Protein AF-A0A9W8TFP9-F1 (afdb_monomer)

Solvent-accessible surface area (backbone atoms only — not comparable to full-atom values): 15229 Å² total; per-residue (Å²): 134,53,73,67,56,52,52,52,45,54,56,52,49,59,68,35,68,69,56,34,53,54,55,46,45,66,64,42,69,45,86,49,61,57,46,50,40,49,12,48,51,55,46,53,50,49,34,63,75,40,77,84,68,61,46,45,67,42,32,35,42,50,74,103,43,36,34,22,34,22,75,73,69,25,38,31,35,35,74,86,42,66,56,39,70,44,75,57,52,78,65,42,66,73,46,69,42,99,90,46,52,46,32,40,35,34,66,70,82,98,55,40,38,45,38,42,33,67,47,60,99,84,58,93,50,81,67,39,59,22,69,30,75,47,54,72,67,57,53,50,53,51,51,51,52,48,41,77,74,52,72,70,53,72,49,78,24,63,49,68,47,85,86,73,71,69,49,46,44,78,29,20,36,42,35,46,39,73,70,58,88,82,60,58,93,82,66,92,72,84,62,32,38,39,38,41,27,54,38,84,89,43,83,66,48,33,41,35,37,36,43,32,85,83,35,41,71,70,35,32,54,51,46,51,50,48,55,52,51,47,40,67,72,23,17,48,100,53,28,67,62,62,34,52,34,83,46,41,49,56,54,55,48,53,52,50,53,50,42,40,76,75,41,31,22,32,38,77,46,69,79,51,74,89,127

Organism: NCBI:txid1435070

Sequence (275 aa):
MTRDALMQQITNDLKDDNFAAHLFTHTWNSKTGRCTSFALKVSKNLEHSRPGGTYKFRLYDMGRHRLSRCENTFIVADSSSLRGAIVVPPKAEWTTFCDTALKWRWADRDSSTTKQVTGSTSRPQPIKTGKGPICDTQAMARCLSEVAADTVLITLFRCVSSIENTLPRFHGMIKWILDDPKEKVGSKEKRKYLILQPDLGNRHYFFYIEWRKGGTLDSCDRCWQFLVDFVQEWGGPHSTIQREADGGNMIHSMVWDSLVRNYGYPVLEGYGTPE

Foldseek 3Di:
DDLVVVLVVLVVLLVPPVSVVPCCCQAQVFPDHDFLSQQVVVLVCVCVVDPDLQFDWFWWPLDLHIWIAGPNQQWIATPPDQQGIDHADEPDDFDDDPVAQWTWHHYDDDFFFTWIDRDDPPDGDDTRTTGHTDDSSVSVSVNVSVCVVAVKDKFWAWDDDPVVRGGIDTQWMKIWDPADPPPPDPDPDGKTKIWIGGDPVPQQWIWIKTFAPPDDPVQQVVVVVVVVVSLVRRNPPCSVVSCPTSVNVVVVVVVQVVSCVPHNGIHIDDTDDDD

Secondary structure (DSSP, 8-state):
--HHHHHHHHHHHTTSHHHHHHHHHHHHSSS---HHHHHHHHHHHHHHHSTTTT--EEEEE-SS-EEEEETTT-EEE-TT-TTSSEE--TT---EEETTEEEEEEE--SSS--EEEEE--TTS----EE--SEE-HHHHHHHHHHHHHHS--EEEEEEEE-TTT-S-EEEEEEEEEESS-TTS-TT-S---EEEEEES-SS-TT--EEEEE-TT--HHHHHHHHHHHHHHHHHHS-TTHHHHHHGGGHHHHHHHHHHHHHHHH--EEEEEE----

Mean predicted aligned error: 12.7 Å

Radius of gyration: 20.38 Å; Cα contacts (8 Å, |Δi|>4): 459; chains: 1; bounding box: 51×46×60 Å

Structure (mmCIF, N/CA/C/O backbone):
data_AF-A0A9W8TFP9-F1
#
_entry.id   AF-A0A9W8TFP9-F1
#
loop_
_atom_site.group_PDB
_atom_site.id
_atom_site.type_symbol
_atom_site.label_atom_id
_atom_site.label_alt_id
_atom_site.label_comp_id
_atom_site.label_asym_id
_atom_site.label_entity_id
_atom_site.label_seq_id
_atom_site.pdbx_PDB_ins_code
_atom_site.Cartn_x
_atom_site.Cartn_y
_atom_site.Cartn_z
_atom_site.occupancy
_atom_site.B_iso_or_equiv
_atom_site.auth_seq_id
_atom_site.auth_comp_id
_atom_site.auth_asym_id
_atom_site.auth_atom_id
_atom_site.pdbx_PDB_model_num
ATOM 1 N N . MET A 1 1 ? 12.622 26.050 -2.572 1.00 43.88 1 MET A N 1
ATOM 2 C CA . MET A 1 1 ? 11.834 25.846 -1.336 1.00 43.88 1 MET A CA 1
ATOM 3 C C . MET A 1 1 ? 12.481 24.720 -0.545 1.00 43.88 1 MET A C 1
ATOM 5 O O . MET A 1 1 ? 12.756 23.682 -1.131 1.00 43.88 1 MET A O 1
ATOM 9 N N . THR A 1 2 ? 12.826 24.941 0.724 1.00 45.00 2 THR A N 1
ATOM 10 C CA . THR A 1 2 ? 13.475 23.923 1.571 1.00 45.00 2 THR A CA 1
ATOM 11 C C . THR A 1 2 ? 12.446 22.919 2.098 1.00 45.00 2 THR A C 1
ATOM 13 O O . THR A 1 2 ? 11.253 23.220 2.136 1.00 45.00 2 THR A O 1
ATOM 16 N N . ARG A 1 3 ? 12.895 21.729 2.527 1.00 41.72 3 ARG A N 1
ATOM 17 C CA . ARG A 1 3 ? 12.026 20.698 3.129 1.00 41.72 3 ARG A CA 1
ATOM 18 C C . ARG A 1 3 ? 11.189 21.263 4.275 1.00 41.72 3 ARG A C 1
ATOM 20 O O . ARG A 1 3 ? 9.994 21.009 4.349 1.00 41.72 3 ARG A O 1
ATOM 27 N N . ASP A 1 4 ? 11.813 22.060 5.132 1.00 41.72 4 ASP A N 1
ATOM 28 C CA . ASP A 1 4 ? 11.146 22.616 6.305 1.00 41.72 4 ASP A CA 1
ATOM 29 C C . ASP A 1 4 ? 10.140 23.709 5.913 1.00 41.72 4 ASP A C 1
ATOM 31 O O . ASP A 1 4 ? 9.064 23.774 6.497 1.00 41.72 4 ASP A O 1
ATOM 35 N N . ALA A 1 5 ? 10.409 24.481 4.852 1.00 41.28 5 ALA A N 1
ATOM 36 C CA . ALA A 1 5 ? 9.442 25.429 4.295 1.00 41.28 5 ALA A CA 1
ATOM 37 C C . ALA A 1 5 ? 8.223 24.722 3.674 1.00 41.28 5 ALA A C 1
ATOM 39 O O . ALA A 1 5 ? 7.095 25.144 3.909 1.00 41.28 5 ALA A O 1
ATOM 40 N N . LEU A 1 6 ? 8.432 23.610 2.956 1.00 40.62 6 LEU A N 1
ATOM 41 C CA . LEU A 1 6 ? 7.345 22.780 2.421 1.00 40.62 6 LEU A CA 1
ATOM 42 C C . LEU A 1 6 ? 6.505 22.156 3.548 1.00 40.62 6 LEU A C 1
ATOM 44 O O . LEU A 1 6 ? 5.282 22.145 3.476 1.00 40.62 6 LEU A O 1
ATOM 48 N N . MET A 1 7 ? 7.148 21.678 4.616 1.00 42.62 7 MET A N 1
ATOM 49 C CA . MET A 1 7 ? 6.470 21.112 5.787 1.00 42.62 7 MET A CA 1
ATOM 50 C C . MET A 1 7 ? 5.672 22.160 6.568 1.00 42.62 7 MET A C 1
ATOM 52 O O . MET A 1 7 ? 4.559 21.878 7.017 1.00 42.62 7 MET A O 1
ATOM 56 N N . GLN A 1 8 ? 6.216 23.369 6.714 1.00 47.09 8 GLN A N 1
ATOM 57 C CA . GLN A 1 8 ? 5.520 24.494 7.334 1.00 47.09 8 GLN A CA 1
ATOM 58 C C . GLN A 1 8 ? 4.300 24.898 6.501 1.00 47.09 8 GLN A C 1
ATOM 60 O O . GLN A 1 8 ? 3.232 25.136 7.058 1.00 47.09 8 GLN A O 1
ATOM 65 N N . GLN A 1 9 ? 4.450 24.920 5.175 1.00 49.25 9 GLN A N 1
ATOM 66 C CA . GLN A 1 9 ? 3.380 25.250 4.246 1.00 49.25 9 GLN A CA 1
ATOM 67 C C . GLN A 1 9 ? 2.273 24.195 4.259 1.00 49.25 9 GLN A C 1
ATOM 69 O O . GLN A 1 9 ? 1.144 24.548 4.558 1.00 49.25 9 GLN A O 1
ATOM 74 N N . ILE A 1 10 ? 2.596 22.902 4.131 1.00 44.94 10 ILE A N 1
ATOM 75 C CA . ILE A 1 10 ? 1.617 21.811 4.287 1.00 44.94 10 ILE A CA 1
ATOM 76 C C . ILE A 1 10 ? 0.917 21.900 5.650 1.00 44.94 10 ILE A C 1
ATOM 78 O O . ILE A 1 10 ? -0.292 21.739 5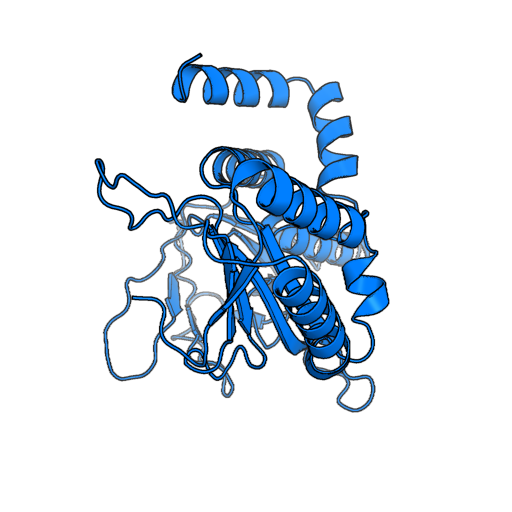.736 1.00 44.94 10 ILE A O 1
ATOM 82 N N . THR A 1 11 ? 1.645 22.193 6.730 1.00 47.97 11 THR A N 1
ATOM 83 C CA . THR A 1 11 ? 1.045 22.352 8.066 1.00 47.97 11 THR A CA 1
ATOM 84 C C . THR A 1 11 ? 0.098 23.551 8.149 1.00 47.97 11 THR A C 1
ATOM 86 O O . THR A 1 11 ? -0.883 23.489 8.885 1.00 47.97 11 THR A O 1
ATOM 89 N N . ASN A 1 12 ? 0.380 24.638 7.432 1.00 51.03 12 ASN A N 1
ATOM 90 C CA . ASN A 1 12 ? -0.483 25.815 7.376 1.00 51.03 12 ASN A CA 1
ATOM 91 C C . ASN A 1 12 ? -1.700 25.576 6.476 1.00 51.03 12 ASN A C 1
ATOM 93 O O . ASN A 1 12 ? -2.808 25.908 6.878 1.00 51.03 12 ASN A O 1
ATOM 97 N N . ASP A 1 13 ? -1.513 24.914 5.338 1.00 45.06 13 ASP A N 1
ATOM 98 C CA . ASP A 1 13 ? -2.585 24.546 4.412 1.00 45.06 13 ASP A CA 1
ATOM 99 C C . ASP A 1 13 ? -3.535 23.511 5.049 1.00 45.06 13 ASP A C 1
ATOM 101 O O . ASP A 1 13 ? -4.737 23.529 4.822 1.00 45.06 13 ASP A O 1
ATOM 105 N N . LEU A 1 14 ? -3.026 22.640 5.930 1.00 42.47 14 LEU A N 1
ATOM 106 C CA . LEU A 1 14 ? -3.832 21.706 6.731 1.00 42.47 14 LEU A CA 1
ATOM 107 C C . LEU A 1 14 ? -4.614 22.371 7.880 1.00 42.47 14 LEU A C 1
ATOM 109 O O . LEU A 1 14 ? -5.442 21.700 8.496 1.00 42.47 14 LEU A O 1
ATOM 113 N N . LYS A 1 15 ? -4.333 23.641 8.207 1.00 46.78 15 LYS A N 1
ATOM 114 C CA . LYS A 1 15 ? -5.143 24.450 9.139 1.00 46.78 15 LYS A CA 1
ATOM 115 C C . LYS A 1 15 ? -6.277 25.191 8.426 1.00 46.78 15 LYS A C 1
ATOM 117 O O . LYS A 1 15 ? -7.122 25.763 9.106 1.00 46.78 15 LYS A O 1
ATOM 122 N N . ASP A 1 16 ? -6.278 25.207 7.095 1.00 49.84 16 ASP A N 1
ATOM 123 C CA . ASP A 1 16 ? -7.409 25.670 6.300 1.00 49.84 16 ASP A CA 1
ATOM 124 C C . ASP A 1 16 ? -8.412 24.515 6.163 1.00 49.84 16 ASP A C 1
ATOM 126 O O . ASP A 1 16 ? -8.178 23.532 5.452 1.00 49.84 16 ASP A O 1
ATOM 130 N N . ASP A 1 17 ? -9.529 24.625 6.883 1.00 48.16 17 ASP A N 1
ATOM 131 C CA . ASP A 1 17 ? -10.565 23.592 6.963 1.00 48.16 17 ASP A CA 1
ATOM 132 C C . ASP A 1 17 ? -11.146 23.214 5.583 1.00 48.16 17 ASP A C 1
ATOM 134 O O . ASP A 1 17 ? -11.541 22.063 5.376 1.00 48.16 17 ASP A O 1
ATOM 138 N N . ASN A 1 18 ? -11.142 24.131 4.605 1.00 44.69 18 ASN A N 1
ATOM 139 C CA . ASN A 1 18 ? -11.662 23.873 3.258 1.00 44.69 18 ASN A CA 1
ATOM 140 C C . ASN A 1 18 ? -10.658 23.115 2.379 1.00 44.69 18 ASN A C 1
ATOM 142 O O . ASN A 1 18 ? -11.037 22.195 1.645 1.00 44.69 18 ASN A O 1
ATOM 146 N N . PHE A 1 19 ? -9.371 23.462 2.468 1.00 41.66 19 PHE A N 1
ATOM 147 C CA . PHE A 1 19 ? -8.308 22.763 1.743 1.00 41.66 19 PHE A CA 1
ATOM 148 C C . PHE A 1 19 ? -8.088 21.353 2.299 1.00 41.66 19 PHE A C 1
ATOM 150 O O . PHE A 1 19 ? -7.995 20.382 1.536 1.00 41.66 19 PHE A O 1
ATOM 157 N N . ALA A 1 20 ? -8.097 21.223 3.630 1.00 42.16 20 ALA A N 1
ATOM 158 C CA . ALA A 1 20 ? -8.091 19.939 4.307 1.00 42.16 20 ALA A CA 1
ATOM 159 C C . ALA A 1 20 ? -9.290 19.093 3.851 1.00 42.16 20 ALA A C 1
ATOM 161 O O . ALA A 1 20 ? -9.087 18.006 3.327 1.00 42.16 20 ALA A O 1
ATOM 162 N N . ALA A 1 21 ? -10.531 19.580 3.909 1.00 42.62 21 ALA A N 1
ATOM 163 C CA . ALA A 1 21 ? -11.689 18.782 3.495 1.00 42.62 21 ALA A CA 1
ATOM 164 C C . ALA A 1 21 ? -11.592 18.238 2.048 1.00 42.62 21 ALA A C 1
ATOM 166 O O . ALA A 1 21 ? -11.892 17.063 1.810 1.00 42.62 21 ALA A O 1
ATOM 167 N N . HIS A 1 22 ? -11.117 19.034 1.083 1.00 44.25 22 HIS A N 1
ATOM 168 C CA . HIS A 1 22 ? -11.104 18.655 -0.338 1.00 44.25 22 HIS A CA 1
ATOM 169 C C . HIS A 1 22 ? -10.000 17.638 -0.700 1.00 44.25 22 HIS A C 1
ATOM 171 O O . HIS A 1 22 ? -10.269 16.624 -1.354 1.00 44.25 22 HIS A O 1
ATOM 177 N N . LEU A 1 23 ? -8.759 17.853 -0.243 1.00 44.03 23 LEU A N 1
ATOM 178 C CA . LEU A 1 23 ? -7.658 16.891 -0.424 1.00 44.03 23 LEU A CA 1
ATOM 179 C C . LEU A 1 23 ? -7.847 15.638 0.435 1.00 44.03 23 LEU A C 1
ATOM 181 O O . LEU A 1 23 ? -7.484 14.539 -0.001 1.00 44.03 23 LEU A O 1
ATOM 185 N N . PHE A 1 24 ? -8.451 15.780 1.622 1.00 45.81 24 PHE A N 1
ATOM 186 C CA . PHE A 1 24 ? -8.789 14.640 2.468 1.00 45.81 24 PHE A CA 1
ATOM 187 C C . PHE A 1 24 ? -9.817 13.720 1.813 1.00 45.81 24 PHE A C 1
ATOM 189 O O . PHE A 1 24 ? -9.651 12.500 1.847 1.00 45.81 24 PHE A O 1
ATOM 196 N N . THR A 1 25 ? -10.850 14.280 1.187 1.00 47.53 25 THR A N 1
ATOM 197 C CA . THR A 1 25 ? -11.917 13.476 0.578 1.00 47.53 25 THR A CA 1
ATOM 198 C C . THR A 1 25 ? -11.407 12.699 -0.638 1.00 47.53 25 THR A C 1
ATOM 200 O O . THR A 1 25 ? -11.638 11.494 -0.733 1.00 47.53 25 THR A O 1
ATOM 203 N N . HIS A 1 26 ? -10.636 13.335 -1.525 1.00 43.72 26 HIS A N 1
ATOM 204 C CA . HIS A 1 26 ? -10.165 12.686 -2.754 1.00 43.72 26 HIS A CA 1
ATOM 205 C C . HIS A 1 26 ? -8.980 11.736 -2.569 1.00 43.72 26 HIS A C 1
ATOM 207 O O . HIS A 1 26 ? -8.938 10.698 -3.220 1.00 43.72 26 HIS A O 1
ATOM 213 N N . THR A 1 27 ? -8.030 12.055 -1.686 1.00 44.59 27 THR A N 1
ATOM 214 C CA . THR A 1 27 ? -6.837 11.208 -1.490 1.00 44.59 27 THR A CA 1
ATOM 215 C C . THR A 1 27 ? -7.127 10.028 -0.562 1.00 44.59 27 THR A C 1
ATOM 217 O O . THR A 1 27 ? -6.441 9.008 -0.603 1.00 44.59 27 THR A O 1
ATOM 220 N N . TRP A 1 28 ? -8.119 10.175 0.324 1.00 54.38 28 TRP A N 1
ATOM 221 C CA . TRP A 1 28 ? -8.248 9.288 1.474 1.00 54.38 28 TRP A CA 1
ATOM 222 C C . TRP A 1 28 ? -9.650 8.776 1.748 1.00 54.38 28 TRP A C 1
ATOM 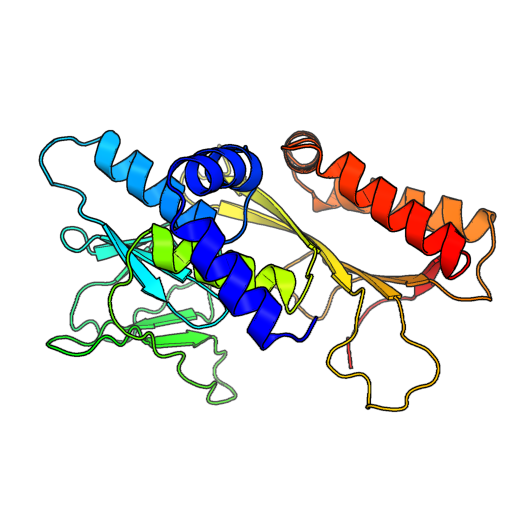224 O O . TRP A 1 28 ? -9.734 7.816 2.501 1.00 54.38 28 TRP A O 1
ATOM 234 N N . ASN A 1 29 ? -10.720 9.306 1.144 1.00 53.19 29 ASN A N 1
ATOM 235 C CA . ASN A 1 29 ? -12.076 8.737 1.237 1.00 53.19 29 ASN A CA 1
ATOM 236 C C . ASN A 1 29 ? -12.457 7.877 0.014 1.00 53.19 29 ASN A C 1
ATOM 238 O O . ASN A 1 29 ? -13.599 7.461 -0.152 1.00 53.19 29 ASN A O 1
ATOM 242 N N . SER A 1 30 ? -11.475 7.596 -0.835 1.00 61.38 30 SER A N 1
ATOM 243 C CA . SER A 1 30 ? -11.603 6.826 -2.067 1.00 61.38 30 SER A CA 1
ATOM 244 C C . SER A 1 30 ? -11.467 5.307 -1.801 1.00 61.38 30 SER A C 1
ATOM 246 O O . SER A 1 30 ? -11.364 4.879 -0.648 1.00 61.38 30 SER A O 1
ATOM 248 N N . LYS A 1 31 ? -11.532 4.427 -2.805 1.00 65.50 31 LYS A N 1
ATOM 249 C CA . LYS A 1 31 ? -11.532 2.957 -2.589 1.00 65.50 31 LYS A CA 1
ATOM 250 C C . LYS A 1 31 ? -10.163 2.391 -2.164 1.00 65.50 31 LYS A C 1
ATOM 252 O O . LYS A 1 31 ? -10.083 1.302 -1.595 1.00 65.50 31 LYS A O 1
ATOM 257 N N . THR A 1 32 ? -9.100 3.142 -2.402 1.00 64.19 32 THR A N 1
ATOM 258 C CA . THR A 1 32 ? -7.701 2.882 -2.063 1.00 64.19 32 THR A CA 1
ATOM 259 C C . THR A 1 32 ? -7.232 3.835 -0.959 1.00 64.19 32 THR A C 1
ATOM 261 O O . THR A 1 32 ? -7.968 4.701 -0.477 1.00 64.19 32 THR A O 1
ATOM 264 N N . GLY A 1 33 ? -6.018 3.614 -0.462 1.00 65.38 33 GLY A N 1
ATOM 265 C CA . GLY A 1 33 ? -5.407 4.475 0.542 1.00 65.38 33 GLY A CA 1
ATOM 266 C C . GLY A 1 33 ? -4.301 3.771 1.323 1.00 65.38 33 GLY A C 1
ATOM 267 O O . GLY A 1 33 ? -4.227 2.542 1.379 1.00 65.38 33 GLY A O 1
ATOM 268 N N . ARG A 1 34 ? -3.415 4.557 1.943 1.00 72.38 34 ARG A N 1
ATOM 269 C CA . ARG A 1 34 ? -2.339 4.043 2.807 1.00 72.38 34 ARG A CA 1
ATOM 270 C C . ARG A 1 34 ? -2.895 3.478 4.114 1.00 72.38 34 ARG A C 1
ATOM 272 O O . ARG A 1 34 ? -4.036 3.752 4.495 1.00 72.38 34 ARG A O 1
ATOM 279 N N . CYS A 1 35 ? -2.046 2.740 4.826 1.00 75.56 35 CYS A N 1
ATOM 280 C CA . CYS A 1 35 ? -2.336 2.110 6.114 1.00 75.56 35 CYS A CA 1
ATOM 281 C C . CYS A 1 35 ? -3.111 3.005 7.096 1.00 75.56 35 CYS A C 1
ATOM 283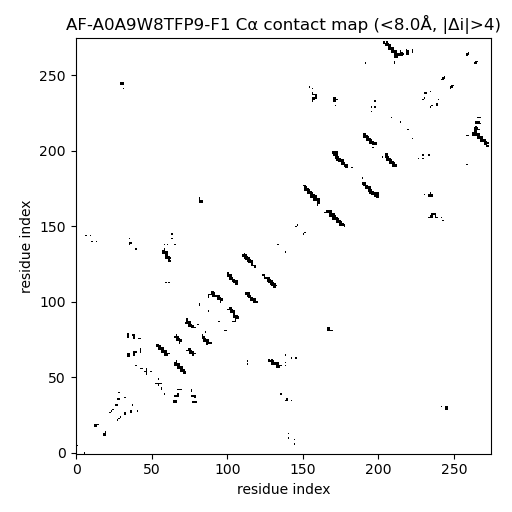 O O . CYS A 1 35 ? -4.104 2.559 7.666 1.00 75.56 35 CYS A O 1
ATOM 285 N N . THR A 1 36 ? -2.723 4.279 7.214 1.00 79.50 36 THR A N 1
ATOM 286 C CA . THR A 1 36 ? -3.388 5.276 8.066 1.00 79.50 36 THR A CA 1
ATOM 287 C C . THR A 1 36 ? -4.853 5.495 7.679 1.00 79.50 36 THR A C 1
ATOM 289 O O . THR A 1 36 ? -5.737 5.408 8.528 1.00 79.50 36 THR A O 1
ATOM 292 N N . SER A 1 37 ? -5.127 5.737 6.393 1.00 78.44 37 SER A N 1
ATOM 293 C CA . SER A 1 37 ? -6.492 5.958 5.895 1.00 78.44 37 SER A CA 1
ATOM 294 C C . SER A 1 37 ? -7.363 4.708 6.019 1.00 78.44 37 SER A C 1
ATOM 296 O O . SER A 1 37 ? -8.540 4.803 6.356 1.00 78.44 37 SER A O 1
ATOM 298 N N . PHE A 1 38 ? -6.776 3.523 5.822 1.00 79.62 38 PHE A N 1
ATOM 299 C CA . PHE A 1 38 ? -7.456 2.253 6.049 1.00 79.62 38 PHE A CA 1
ATOM 300 C C . PHE A 1 38 ? -7.858 2.098 7.519 1.00 79.62 38 PHE A C 1
ATOM 302 O O . PHE A 1 38 ? -9.022 1.827 7.805 1.00 79.62 38 PHE A O 1
ATOM 309 N N . ALA A 1 39 ? -6.914 2.307 8.444 1.00 81.50 39 ALA A N 1
ATOM 310 C CA . ALA A 1 39 ? -7.170 2.200 9.876 1.00 81.50 39 ALA A CA 1
ATOM 311 C C . ALA A 1 39 ? -8.294 3.152 10.308 1.00 81.50 39 ALA A C 1
ATOM 313 O O . ALA A 1 39 ? -9.209 2.724 11.008 1.00 81.50 39 ALA A O 1
ATOM 314 N N . LEU A 1 40 ? -8.269 4.395 9.813 1.00 81.94 40 LEU A N 1
ATOM 315 C CA . LEU A 1 40 ? -9.311 5.396 10.038 1.00 81.94 40 LEU A CA 1
ATOM 316 C C . LEU A 1 40 ? -10.683 4.954 9.531 1.00 81.94 40 LEU A C 1
ATOM 318 O O . LEU A 1 40 ? -11.626 4.931 10.321 1.00 81.94 40 LEU A O 1
ATOM 322 N N . LYS A 1 41 ? -10.793 4.563 8.255 1.00 80.25 41 LYS A N 1
ATOM 323 C CA . LYS A 1 41 ? -12.054 4.101 7.647 1.00 80.25 41 LYS A CA 1
ATOM 324 C C . LYS A 1 41 ? -12.673 2.957 8.432 1.00 80.25 41 LYS A C 1
ATOM 326 O O . LYS A 1 41 ? -13.856 3.003 8.752 1.00 80.25 41 LYS A O 1
ATOM 331 N N . VAL A 1 42 ? -11.866 1.952 8.775 1.00 80.56 42 VAL A N 1
ATOM 332 C CA . VAL A 1 42 ? -12.334 0.802 9.556 1.00 80.56 42 VAL A CA 1
ATOM 333 C C . VAL A 1 42 ? -12.855 1.262 10.914 1.00 80.56 42 VAL A C 1
ATOM 335 O O . VAL A 1 42 ? -13.971 0.899 11.279 1.00 80.56 42 VAL A O 1
ATOM 338 N N . SER A 1 43 ? -12.105 2.099 11.639 1.00 86.31 43 SER A N 1
ATOM 339 C CA . SER A 1 43 ? -12.569 2.603 12.934 1.00 86.31 43 SER A CA 1
ATOM 340 C C . SER A 1 43 ? -13.850 3.429 12.835 1.00 86.31 43 SER A C 1
ATOM 342 O O . SER A 1 43 ? -14.778 3.165 13.591 1.00 86.31 43 SER A O 1
ATOM 344 N N . LYS A 1 44 ? -13.949 4.363 11.880 1.00 84.44 44 LYS A N 1
ATOM 345 C CA . LYS A 1 44 ? -15.138 5.212 11.714 1.00 84.44 44 LYS A CA 1
ATOM 346 C C . LYS A 1 44 ? -16.364 4.409 11.306 1.00 84.44 44 LYS A C 1
ATOM 348 O O . LYS A 1 44 ? -17.436 4.628 11.859 1.00 84.44 44 LYS A O 1
ATOM 353 N N . ASN A 1 45 ? -16.205 3.442 10.405 1.00 82.00 45 ASN A N 1
ATOM 354 C CA . ASN A 1 45 ? -17.301 2.561 10.010 1.00 82.00 45 ASN A CA 1
ATOM 355 C C . ASN A 1 45 ? -17.788 1.714 11.189 1.00 82.00 45 ASN A C 1
ATOM 357 O O . ASN A 1 45 ? -18.992 1.559 11.367 1.00 82.00 45 ASN A O 1
ATOM 361 N N . LEU A 1 46 ? -16.878 1.201 12.023 1.00 82.25 46 LEU A N 1
ATOM 362 C CA . LEU A 1 46 ? -17.256 0.445 13.217 1.00 82.25 46 LEU A CA 1
ATOM 363 C C . LEU A 1 46 ? -17.972 1.328 14.246 1.00 82.25 46 LEU A C 1
ATOM 365 O O . LEU A 1 46 ? -19.053 0.951 14.697 1.00 82.25 46 LEU A O 1
ATOM 369 N N . GLU A 1 47 ? -17.432 2.510 14.558 1.00 84.06 47 GLU A N 1
ATOM 370 C CA . GLU A 1 47 ? -18.074 3.503 15.438 1.00 84.06 47 GLU A CA 1
ATOM 371 C C . GLU A 1 47 ? -19.472 3.887 14.948 1.00 84.06 47 GLU A C 1
ATOM 373 O O . GLU A 1 47 ? -20.409 3.941 15.742 1.00 84.06 47 GLU A O 1
ATOM 378 N N . HIS A 1 48 ? -19.630 4.086 13.638 1.00 81.75 48 HIS A N 1
ATOM 379 C CA . HIS A 1 48 ?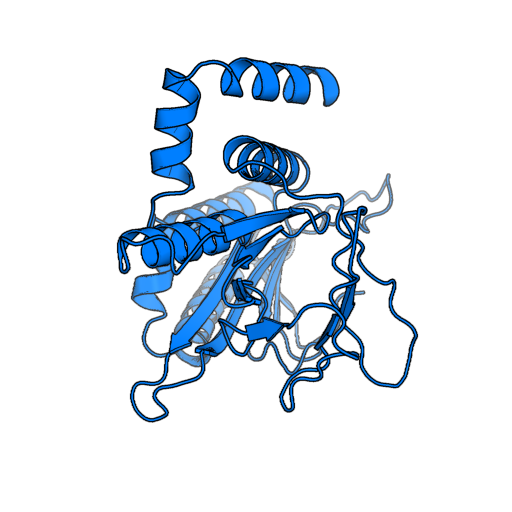 -20.911 4.427 13.029 1.00 81.75 48 HIS A CA 1
ATOM 380 C C . HIS A 1 48 ? -21.898 3.251 13.014 1.00 81.75 48 HIS A C 1
ATOM 382 O O . HIS A 1 48 ? -23.088 3.448 13.233 1.00 81.75 48 HIS A O 1
ATOM 388 N N . SER A 1 49 ? -21.422 2.021 12.788 1.00 79.69 49 SER A N 1
ATOM 389 C CA . SER A 1 49 ? -22.275 0.824 12.696 1.00 79.69 49 SER A CA 1
ATOM 390 C C . SER A 1 49 ? -22.915 0.411 14.023 1.00 79.69 49 SER A C 1
ATOM 392 O O . SER A 1 49 ? -23.939 -0.270 14.024 1.00 79.69 49 SER A O 1
ATOM 394 N N . ARG A 1 50 ? -22.311 0.792 15.157 1.00 81.00 50 ARG A N 1
ATOM 395 C CA . ARG A 1 50 ? -22.832 0.507 16.500 1.00 81.00 50 ARG A CA 1
ATOM 396 C C . ARG A 1 50 ? -22.889 1.779 17.345 1.00 81.00 50 ARG A C 1
ATOM 398 O O . ARG A 1 50 ? -22.058 1.960 18.243 1.00 81.00 50 ARG A O 1
ATOM 405 N N . PRO A 1 51 ? -23.874 2.653 17.069 1.00 67.88 51 PRO A N 1
ATOM 406 C CA . PRO A 1 51 ? -24.114 3.835 17.880 1.00 67.88 51 PRO A CA 1
ATOM 407 C C . PRO A 1 51 ? -24.510 3.396 19.298 1.00 67.88 51 PRO A C 1
ATOM 409 O O . PRO A 1 51 ? -25.322 2.494 19.477 1.00 67.88 51 PRO A O 1
ATOM 412 N N . GLY A 1 52 ? -23.883 3.991 20.313 1.00 73.00 52 GLY A N 1
ATOM 413 C CA . GLY A 1 52 ? -24.001 3.554 21.714 1.00 73.00 52 GLY A CA 1
ATOM 414 C C . GLY A 1 52 ? -22.671 3.499 22.470 1.00 73.00 52 GLY A C 1
ATOM 415 O O . GLY A 1 52 ? -22.632 3.095 23.627 1.00 73.00 52 GLY A O 1
ATOM 416 N N . GLY A 1 53 ? -21.566 3.891 21.827 1.00 76.56 53 GLY A N 1
ATOM 417 C CA . GLY A 1 53 ? -20.253 3.964 22.468 1.00 76.56 53 GLY A CA 1
ATOM 418 C C . GLY A 1 53 ? -19.572 2.608 22.656 1.00 76.56 53 GLY A C 1
ATOM 419 O O . GLY A 1 53 ? -18.546 2.539 23.322 1.00 76.56 53 GLY A O 1
ATOM 420 N N . THR A 1 54 ? -20.089 1.525 22.060 1.00 85.62 54 THR A N 1
ATOM 421 C CA . THR A 1 54 ? -19.427 0.207 22.068 1.00 85.62 54 THR A CA 1
ATOM 422 C C . THR A 1 54 ? -18.025 0.289 21.476 1.00 85.62 54 THR A C 1
ATOM 424 O O . THR A 1 54 ? -17.081 -0.276 22.027 1.00 85.62 54 THR A O 1
ATOM 427 N N . TYR A 1 55 ? -17.883 1.026 20.376 1.00 87.50 55 TYR A N 1
ATOM 428 C CA . TYR A 1 55 ? -16.599 1.302 19.757 1.00 87.50 55 TYR A CA 1
ATOM 429 C C . TYR A 1 55 ? -16.167 2.733 20.058 1.00 87.50 55 TYR A C 1
ATOM 431 O O . TYR A 1 55 ? -16.935 3.675 19.882 1.00 87.50 55 TYR A O 1
ATOM 439 N N . LYS A 1 56 ? -14.928 2.869 20.528 1.00 88.38 56 LYS A N 1
ATOM 440 C CA . LYS A 1 56 ? -14.264 4.146 20.779 1.00 88.38 56 LYS A CA 1
ATOM 441 C C . LYS A 1 56 ? -12.805 4.003 20.396 1.00 88.38 56 LYS A C 1
ATOM 443 O O . LYS A 1 56 ? -11.989 3.519 21.182 1.00 88.38 56 LYS A O 1
ATOM 448 N N . PHE A 1 57 ? -12.500 4.329 19.156 1.00 87.50 57 PHE A N 1
ATOM 449 C CA . PHE A 1 57 ? -11.186 4.149 18.581 1.00 87.50 57 PHE A CA 1
ATOM 450 C C . PHE A 1 57 ? -10.287 5.358 18.832 1.00 87.50 57 PHE A C 1
ATOM 452 O O . PHE A 1 57 ? -10.707 6.514 18.844 1.00 87.50 57 PHE A O 1
ATOM 459 N N . ARG A 1 58 ? -9.003 5.067 19.023 1.00 87.12 58 ARG A N 1
ATOM 460 C CA . ARG A 1 58 ? -7.912 6.037 19.036 1.00 87.12 58 ARG A CA 1
ATOM 461 C C . ARG A 1 58 ? -6.851 5.597 18.047 1.00 87.12 58 ARG A C 1
ATOM 463 O O . ARG A 1 58 ? -6.551 4.407 17.944 1.00 87.12 58 ARG A O 1
ATOM 470 N N . LEU A 1 59 ? -6.252 6.561 17.362 1.00 85.88 59 LEU A N 1
ATOM 471 C CA . LEU A 1 59 ? -5.114 6.312 16.491 1.00 85.88 59 LEU A CA 1
ATOM 472 C C . LEU A 1 59 ? -3.810 6.390 17.261 1.00 85.88 59 LEU A C 1
ATOM 474 O O . LEU A 1 59 ? -3.640 7.251 18.119 1.00 85.88 59 LEU A O 1
ATOM 478 N N . TYR A 1 60 ? -2.868 5.537 16.888 1.00 82.94 60 TYR A N 1
ATOM 479 C CA . TYR A 1 60 ? -1.533 5.502 17.460 1.00 82.94 60 TYR A CA 1
ATOM 480 C C . TYR A 1 60 ? -0.497 5.571 16.346 1.00 82.94 60 TYR A C 1
ATOM 482 O O . TYR A 1 60 ? -0.582 4.857 15.341 1.00 82.94 60 TYR A O 1
ATOM 490 N N . ASP A 1 61 ? 0.479 6.455 16.534 1.00 79.69 61 ASP A N 1
ATOM 491 C CA . ASP A 1 61 ? 1.601 6.615 15.617 1.00 79.69 61 ASP A CA 1
ATOM 492 C C . ASP A 1 61 ? 2.697 5.601 15.935 1.00 79.69 61 ASP A C 1
ATOM 494 O O . ASP A 1 61 ? 3.233 5.637 17.036 1.00 79.69 61 ASP A O 1
ATOM 498 N N . MET A 1 62 ? 3.047 4.736 14.981 1.00 74.00 62 MET A N 1
ATOM 499 C CA . MET A 1 62 ? 4.122 3.738 15.074 1.00 74.00 62 MET A CA 1
ATOM 500 C C . MET A 1 62 ? 5.324 4.108 14.185 1.00 74.00 62 MET A C 1
ATOM 502 O O . MET A 1 62 ? 6.067 3.232 13.724 1.00 74.00 62 MET A O 1
ATOM 506 N N . GLY A 1 63 ? 5.504 5.402 13.899 1.00 73.00 63 GLY A N 1
ATOM 507 C CA . GLY A 1 63 ? 6.481 5.929 12.950 1.00 73.00 63 GLY A CA 1
ATOM 508 C C . GLY A 1 63 ? 5.915 5.912 11.531 1.00 73.00 63 GLY A C 1
ATOM 509 O O . GLY A 1 63 ? 4.877 6.503 11.263 1.00 73.00 63 GLY A O 1
ATOM 510 N N . ARG A 1 64 ? 6.546 5.163 10.614 1.00 69.38 64 ARG A N 1
ATOM 511 C CA . ARG A 1 64 ? 6.084 5.015 9.211 1.00 69.38 64 ARG A CA 1
ATOM 512 C C . ARG A 1 64 ? 4.754 4.251 9.054 1.00 69.38 64 ARG A C 1
ATOM 514 O O . ARG A 1 64 ? 4.388 3.862 7.948 1.00 69.38 64 ARG A O 1
ATOM 521 N N . HIS A 1 65 ? 4.074 3.936 10.153 1.00 75.12 65 HIS A N 1
ATOM 522 C CA . HIS A 1 65 ? 2.848 3.146 10.176 1.00 75.12 65 HIS A CA 1
ATOM 523 C C . HIS A 1 65 ? 1.922 3.656 11.272 1.00 75.12 65 HIS A C 1
ATOM 525 O O . HIS A 1 65 ? 2.390 4.095 12.319 1.00 75.12 65 HIS A O 1
ATOM 531 N N . ARG A 1 66 ? 0.613 3.603 11.042 1.00 81.62 66 ARG A N 1
ATOM 532 C CA . ARG A 1 66 ? -0.399 4.079 11.991 1.00 81.62 66 ARG A CA 1
ATOM 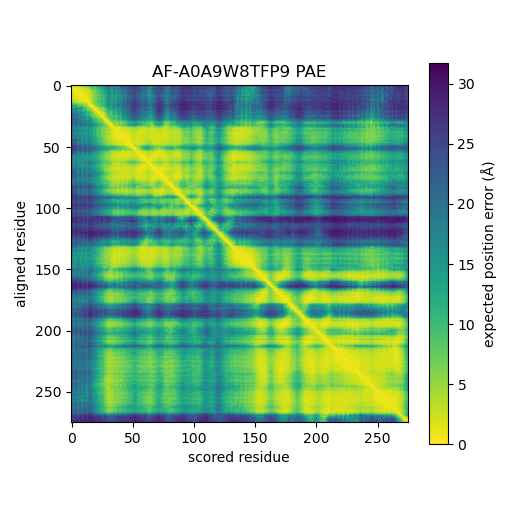533 C C . ARG A 1 66 ? -1.513 3.055 12.072 1.00 81.62 66 ARG A C 1
ATOM 535 O O . ARG A 1 66 ? -1.919 2.497 11.055 1.00 81.62 66 ARG A O 1
ATOM 542 N N . LEU A 1 67 ? -1.985 2.819 13.287 1.00 83.50 67 LEU A N 1
ATOM 543 C CA . LEU A 1 67 ? -3.034 1.849 13.584 1.00 83.50 67 LEU A CA 1
ATOM 544 C C . LEU A 1 67 ? -4.116 2.492 14.435 1.00 83.50 67 LEU A C 1
ATOM 546 O O . LEU A 1 67 ? -3.857 3.464 15.147 1.00 83.50 67 LEU A O 1
ATOM 550 N N . SER A 1 68 ? -5.314 1.923 14.378 1.00 86.69 68 SER A N 1
ATOM 551 C CA . SER A 1 68 ? -6.445 2.351 15.195 1.00 86.69 68 SER A CA 1
ATOM 552 C C . SER A 1 68 ? -6.760 1.273 16.224 1.00 86.69 68 SER A C 1
ATOM 554 O O . SER A 1 68 ? -6.812 0.097 15.874 1.00 86.69 68 SER A O 1
ATOM 556 N N . ARG A 1 69 ? -6.956 1.639 17.492 1.00 86.44 69 ARG A N 1
ATOM 557 C CA . ARG A 1 69 ? -7.327 0.704 18.562 1.00 86.44 69 ARG A CA 1
ATOM 558 C C . ARG A 1 69 ? -8.561 1.186 19.304 1.00 86.44 69 ARG A C 1
ATOM 560 O O . ARG A 1 69 ? -8.616 2.337 19.723 1.00 86.44 69 ARG A O 1
ATOM 567 N N . CYS A 1 70 ? -9.515 0.289 19.517 1.00 88.00 70 CYS A N 1
ATOM 568 C CA . CYS A 1 70 ? -10.690 0.545 20.329 1.00 88.00 70 CYS A CA 1
ATOM 569 C C . CYS A 1 70 ? -10.344 0.458 21.820 1.00 88.00 70 CYS A C 1
ATOM 571 O O . CYS A 1 70 ? -9.868 -0.574 22.289 1.00 88.00 70 CYS A O 1
ATOM 573 N N . GLU A 1 71 ? -10.637 1.513 22.579 1.00 85.56 71 GLU A N 1
ATOM 574 C CA . GLU A 1 71 ? -10.451 1.565 24.035 1.00 85.56 71 GLU A CA 1
ATOM 575 C C . GLU A 1 71 ? -11.340 0.541 24.757 1.00 85.56 71 GLU A C 1
ATOM 577 O O . GLU A 1 71 ? -10.896 -0.072 25.720 1.00 85.56 71 GLU A O 1
ATOM 582 N N . ASN A 1 72 ? -12.558 0.315 24.255 1.00 85.50 72 ASN A N 1
ATOM 583 C CA . ASN A 1 72 ? -13.563 -0.510 24.935 1.00 85.50 72 ASN A CA 1
ATOM 584 C C . ASN A 1 72 ? -13.466 -2.010 24.610 1.00 85.50 72 ASN A C 1
ATOM 586 O O . ASN A 1 72 ? -13.631 -2.844 25.492 1.00 85.50 72 ASN A O 1
ATOM 590 N N . THR A 1 73 ? -13.210 -2.366 23.348 1.00 85.50 73 THR A N 1
ATOM 591 C CA . THR A 1 73 ? -13.176 -3.768 22.882 1.00 85.50 73 THR A CA 1
ATOM 592 C C . THR A 1 73 ? -11.766 -4.291 22.637 1.00 85.50 73 THR A C 1
ATOM 594 O O . THR A 1 73 ? -11.585 -5.467 22.335 1.00 85.50 73 THR A O 1
ATOM 597 N N . PHE A 1 74 ? -10.760 -3.417 22.725 1.00 85.25 74 PHE A N 1
ATOM 598 C CA . PHE A 1 74 ? -9.349 -3.730 22.486 1.00 85.25 74 PHE A CA 1
ATOM 599 C C . PHE A 1 74 ? -9.024 -4.234 21.076 1.00 85.25 74 PHE A C 1
ATOM 601 O O . PHE A 1 74 ? -7.918 -4.722 20.834 1.00 85.25 74 PHE A O 1
ATOM 608 N N . ILE A 1 75 ? -9.961 -4.079 20.140 1.00 85.69 75 ILE A N 1
ATOM 609 C CA . ILE A 1 75 ? -9.755 -4.346 18.720 1.00 85.69 75 ILE A CA 1
ATOM 610 C C . ILE A 1 75 ? -8.713 -3.374 18.173 1.00 85.69 75 ILE A C 1
ATOM 612 O O . ILE A 1 75 ? -8.807 -2.170 18.394 1.00 85.69 75 ILE A O 1
ATOM 616 N N . VAL A 1 76 ? -7.757 -3.891 17.416 1.00 83.00 76 VAL A N 1
ATOM 617 C CA . VAL A 1 76 ? -6.747 -3.157 16.664 1.00 83.00 76 VAL A CA 1
ATOM 618 C C . VAL A 1 76 ? -7.017 -3.355 15.176 1.00 83.00 76 VAL A C 1
ATOM 620 O O . VAL A 1 76 ? -7.022 -4.481 14.676 1.00 83.00 76 VAL A O 1
ATOM 623 N N . ALA A 1 77 ? -7.223 -2.247 14.472 1.00 82.56 77 ALA A N 1
ATOM 624 C CA . ALA A 1 77 ? -7.267 -2.170 13.023 1.00 82.56 77 ALA A CA 1
ATOM 625 C C . ALA A 1 77 ? -5.879 -1.779 12.499 1.00 82.56 77 ALA A C 1
ATOM 627 O O . ALA A 1 77 ? -5.436 -0.635 12.638 1.00 82.56 77 ALA A O 1
ATOM 628 N N . ASP A 1 78 ? -5.200 -2.750 11.892 1.00 76.25 78 ASP A N 1
ATOM 629 C CA . ASP A 1 78 ? -3.871 -2.605 11.305 1.00 76.25 78 ASP A CA 1
ATOM 630 C C . ASP A 1 78 ? -3.877 -3.191 9.885 1.00 76.25 78 ASP A C 1
ATOM 632 O O . ASP A 1 78 ? -4.176 -4.368 9.688 1.00 76.25 78 ASP A O 1
ATOM 636 N N . SER A 1 79 ? -3.522 -2.385 8.881 1.00 70.94 79 SER A N 1
ATOM 637 C CA . SER A 1 79 ? -3.471 -2.833 7.483 1.00 70.94 79 SER A CA 1
ATOM 638 C C . SER A 1 79 ? -2.382 -3.874 7.192 1.00 70.94 79 SER A C 1
ATOM 640 O O . SER A 1 79 ? -2.419 -4.495 6.135 1.00 70.94 79 SER A O 1
ATOM 642 N N . SER A 1 80 ? -1.391 -4.011 8.075 1.00 65.94 80 SER A N 1
ATOM 643 C CA . SER A 1 80 ? -0.298 -4.988 7.990 1.00 65.94 80 SER A CA 1
ATOM 644 C C . SER A 1 80 ? -0.631 -6.325 8.660 1.00 65.94 80 SER A C 1
ATOM 646 O O . SER A 1 80 ? 0.148 -7.273 8.569 1.00 65.94 80 SER A O 1
ATOM 648 N N . SER A 1 81 ? -1.785 -6.418 9.324 1.00 66.81 81 SER A N 1
ATOM 649 C CA . SER A 1 81 ? -2.247 -7.651 9.948 1.00 66.81 81 SER A CA 1
ATOM 650 C C . SER A 1 81 ? -2.739 -8.642 8.895 1.00 66.81 81 SER A C 1
ATOM 652 O O . SER A 1 81 ? -3.715 -8.379 8.190 1.00 66.81 81 SER A O 1
ATOM 654 N N . LEU A 1 82 ? -2.120 -9.827 8.859 1.00 61.69 82 LEU A N 1
ATOM 655 C CA . LEU A 1 82 ? -2.587 -10.964 8.055 1.00 61.69 82 LEU A CA 1
ATOM 656 C C . LEU A 1 82 ? -3.946 -11.509 8.523 1.00 61.69 82 LEU A C 1
ATOM 658 O O . LEU A 1 82 ? -4.602 -12.238 7.795 1.00 61.69 82 LEU A O 1
ATOM 662 N N . ARG A 1 83 ? -4.389 -11.133 9.728 1.00 63.53 83 ARG A N 1
ATOM 663 C CA . ARG A 1 83 ? -5.686 -11.530 10.294 1.00 63.53 83 ARG A CA 1
ATOM 664 C C . ARG A 1 83 ? -6.753 -10.443 10.176 1.00 63.53 83 ARG A C 1
ATOM 666 O O . ARG A 1 83 ? -7.891 -10.658 10.571 1.00 63.53 83 ARG A O 1
ATOM 673 N N . GLY A 1 84 ? -6.401 -9.262 9.664 1.00 67.00 84 GLY A N 1
ATOM 674 C CA . GLY A 1 84 ? -7.272 -8.092 9.722 1.00 67.00 84 GLY A CA 1
ATOM 675 C C . GLY A 1 84 ? -7.364 -7.551 11.150 1.00 67.00 84 GLY A C 1
ATOM 676 O O . GLY A 1 84 ? -6.351 -7.149 11.723 1.00 67.00 84 GLY A O 1
ATOM 677 N N . ALA A 1 85 ? -8.564 -7.530 11.731 1.00 72.56 85 ALA A N 1
ATOM 678 C CA . ALA A 1 85 ? -8.782 -7.030 13.086 1.00 72.56 85 ALA A CA 1
ATOM 679 C C . ALA A 1 85 ? -8.268 -8.024 14.144 1.00 72.56 85 ALA A C 1
ATOM 681 O O . ALA A 1 85 ? -8.652 -9.191 14.148 1.00 72.56 85 ALA A O 1
ATOM 682 N N . ILE A 1 86 ? -7.423 -7.558 15.065 1.00 76.81 86 ILE A N 1
ATOM 683 C CA . ILE A 1 86 ? -6.891 -8.368 16.176 1.00 76.81 86 ILE A CA 1
ATOM 684 C C . ILE A 1 86 ? -7.327 -7.785 17.517 1.00 76.81 86 ILE A C 1
ATOM 686 O O . ILE A 1 86 ? -7.436 -6.573 17.647 1.00 76.81 86 ILE A O 1
ATOM 690 N N . VAL A 1 87 ? -7.556 -8.615 18.532 1.00 81.00 87 VAL A N 1
ATOM 691 C CA . VAL A 1 87 ? -7.872 -8.141 19.889 1.00 81.00 87 VAL A CA 1
ATOM 692 C C . VAL A 1 87 ? -6.602 -8.182 20.732 1.00 81.00 87 VAL A C 1
ATOM 694 O O . VAL A 1 87 ? -5.984 -9.236 20.857 1.00 81.00 87 VAL A O 1
ATOM 697 N N . VAL A 1 88 ? -6.204 -7.041 21.305 1.00 77.31 88 VAL A N 1
ATOM 698 C CA . VAL A 1 88 ? -5.009 -6.924 22.162 1.00 77.31 88 VAL A CA 1
ATOM 699 C C . VAL A 1 88 ? -5.399 -6.300 23.508 1.00 77.31 88 VAL A C 1
ATOM 701 O O . VAL A 1 88 ? -5.402 -5.063 23.645 1.00 77.31 88 VAL A O 1
ATOM 704 N N . PRO A 1 89 ? -5.749 -7.134 24.508 1.00 74.31 89 PRO A N 1
ATOM 705 C CA . PRO A 1 89 ? -6.159 -6.666 25.827 1.00 74.31 89 PRO A CA 1
ATOM 706 C C . PRO A 1 89 ? -5.083 -5.813 26.524 1.00 74.31 89 PRO A C 1
ATOM 708 O O . PRO A 1 89 ? -3.883 -5.973 26.268 1.00 74.31 89 PRO A O 1
ATOM 711 N N . PRO A 1 90 ? -5.480 -4.891 27.418 1.00 69.56 90 PRO A N 1
ATOM 712 C CA . PRO A 1 90 ? -4.538 -4.160 28.256 1.00 69.56 90 PRO A CA 1
ATOM 713 C C . PRO A 1 90 ? -3.793 -5.131 29.176 1.00 69.56 90 PRO A C 1
ATOM 715 O O . PRO A 1 90 ? -4.351 -6.139 29.603 1.00 69.56 90 PRO A O 1
ATOM 718 N N . LYS A 1 91 ? -2.526 -4.823 29.485 1.00 64.62 91 LYS A N 1
ATOM 719 C CA . LYS A 1 91 ? -1.653 -5.656 30.335 1.00 64.62 91 LYS A CA 1
ATOM 720 C C . LYS A 1 91 ? -1.429 -7.086 29.825 1.00 64.62 91 LYS A C 1
ATOM 722 O O . LYS A 1 91 ? -0.903 -7.901 30.576 1.00 64.62 91 LYS A O 1
ATOM 727 N N . ALA A 1 92 ? -1.77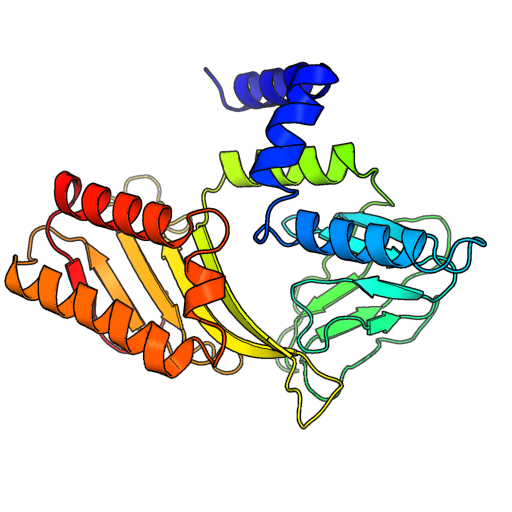6 -7.389 28.574 1.00 58.72 92 ALA A N 1
ATOM 728 C CA . ALA A 1 92 ? -1.518 -8.704 28.013 1.00 58.72 92 ALA A CA 1
ATOM 729 C C . ALA A 1 92 ? -0.010 -9.013 28.038 1.00 58.72 92 ALA A C 1
ATOM 731 O O . ALA A 1 92 ? 0.838 -8.136 27.804 1.00 58.72 92 ALA A O 1
ATOM 732 N N . GLU A 1 93 ? 0.323 -10.281 28.283 1.00 66.31 93 GLU A N 1
ATOM 733 C CA . GLU A 1 93 ? 1.577 -10.840 27.789 1.00 66.31 93 GLU A CA 1
ATOM 734 C C . GLU A 1 93 ? 1.648 -10.655 26.265 1.00 66.31 93 GLU A C 1
ATOM 736 O O . GLU A 1 93 ? 0.662 -10.292 25.617 1.00 66.31 93 GLU A O 1
ATOM 741 N N . TRP A 1 94 ? 2.826 -10.850 25.675 1.00 67.75 94 TRP A N 1
ATOM 742 C CA . TRP A 1 94 ? 2.970 -10.769 24.223 1.00 67.75 94 TRP A CA 1
ATOM 743 C C . TRP A 1 94 ? 1.928 -11.657 23.537 1.00 67.75 94 TRP A C 1
ATOM 745 O O . TRP A 1 94 ? 2.033 -12.878 23.562 1.00 67.75 94 TRP A O 1
ATOM 755 N N . THR A 1 95 ? 0.934 -11.032 22.911 1.00 67.19 95 THR A N 1
ATOM 756 C CA . THR A 1 95 ? -0.081 -11.724 22.130 1.00 67.19 95 THR A CA 1
ATOM 757 C C . THR A 1 95 ? 0.599 -12.197 20.858 1.00 67.19 95 THR A C 1
ATOM 759 O O . THR A 1 95 ? 1.006 -11.390 20.014 1.00 67.19 95 THR A O 1
ATOM 762 N N . THR A 1 96 ? 0.804 -13.506 20.774 1.00 63.62 96 THR A N 1
ATOM 763 C CA . THR A 1 96 ? 1.291 -14.192 19.584 1.00 63.62 96 THR A CA 1
ATOM 764 C C . THR A 1 96 ? 0.099 -14.580 18.722 1.00 63.62 96 THR A C 1
ATOM 766 O O . THR A 1 96 ? -0.969 -14.933 19.217 1.00 63.62 96 THR A O 1
ATOM 769 N N . PHE A 1 97 ? 0.275 -14.502 17.410 1.00 63.03 97 PHE A N 1
ATOM 770 C CA . PHE A 1 97 ? -0.735 -14.925 16.450 1.00 63.03 97 PHE A CA 1
ATOM 771 C C . PHE A 1 97 ? -0.158 -16.128 15.708 1.00 63.03 97 PHE A C 1
ATOM 773 O O . PHE A 1 97 ? 0.946 -16.019 15.184 1.00 63.03 97 PHE A O 1
ATOM 780 N N . CYS A 1 98 ? -0.871 -17.261 15.698 1.00 45.34 98 CYS A N 1
ATOM 781 C CA . CYS A 1 98 ? -0.388 -18.554 15.186 1.00 45.34 98 CYS A CA 1
ATOM 782 C C . CYS A 1 98 ? 0.195 -18.480 13.764 1.00 45.34 98 CYS A C 1
ATOM 784 O O . CYS A 1 98 ? 1.137 -19.201 13.455 1.00 45.34 98 CYS A O 1
ATOM 786 N N . ASP A 1 99 ? -0.293 -17.538 12.956 1.00 54.84 99 ASP A N 1
ATOM 787 C CA . ASP A 1 99 ? 0.014 -17.440 11.525 1.00 54.84 99 ASP A CA 1
ATOM 788 C C . ASP A 1 99 ? 0.963 -16.279 11.195 1.00 54.84 99 ASP A C 1
ATOM 790 O O . ASP A 1 99 ? 1.165 -15.926 10.034 1.00 54.84 99 ASP A O 1
ATOM 794 N N . THR A 1 100 ? 1.523 -15.611 12.210 1.00 56.00 100 THR A N 1
ATOM 795 C CA . THR A 1 100 ? 2.396 -14.456 11.992 1.00 56.00 100 THR A CA 1
ATOM 796 C C . THR A 1 100 ? 3.547 -14.431 12.992 1.00 56.00 100 THR A C 1
ATOM 798 O O . THR A 1 100 ? 3.369 -14.665 14.184 1.00 56.00 100 THR A O 1
ATOM 801 N N . ALA A 1 101 ? 4.720 -13.987 12.545 1.00 56.16 101 ALA A N 1
ATOM 802 C CA . ALA A 1 101 ? 5.816 -13.632 13.446 1.00 56.16 101 ALA A CA 1
ATOM 803 C C . ALA A 1 101 ? 5.584 -12.296 14.195 1.00 56.16 101 ALA A C 1
ATOM 805 O O . ALA A 1 101 ? 6.503 -11.779 14.837 1.00 56.16 101 ALA A O 1
ATOM 806 N N . LEU A 1 102 ? 4.395 -11.688 14.074 1.00 61.44 102 LEU A N 1
ATOM 807 C CA . LEU A 1 102 ? 4.031 -10.477 14.801 1.00 61.44 102 LEU A CA 1
ATOM 808 C C . LEU A 1 102 ? 3.659 -10.850 16.230 1.00 61.44 102 LEU A C 1
ATOM 810 O O . LEU A 1 102 ? 2.795 -11.693 16.474 1.00 61.44 102 LEU A O 1
ATOM 814 N N . LYS A 1 103 ? 4.286 -10.162 17.179 1.00 67.62 103 LYS A N 1
ATOM 815 C CA . LYS A 1 103 ? 3.889 -10.188 18.582 1.00 67.62 103 LYS A CA 1
ATOM 816 C C . LYS A 1 103 ? 3.443 -8.797 18.985 1.00 67.62 103 LYS A C 1
ATOM 818 O O . LYS A 1 103 ? 4.131 -7.809 18.709 1.00 67.62 103 LYS A O 1
ATOM 823 N N . TRP A 1 104 ? 2.300 -8.732 19.654 1.00 68.81 104 TRP A N 1
ATOM 824 C CA . TRP A 1 104 ? 1.701 -7.478 20.090 1.00 68.81 104 TRP A CA 1
ATOM 825 C C . TRP A 1 104 ? 1.630 -7.410 21.601 1.00 68.81 104 TRP A C 1
ATOM 827 O O . TRP A 1 104 ? 1.264 -8.378 22.259 1.00 68.81 104 TRP A O 1
ATOM 837 N N . ARG A 1 105 ? 1.961 -6.250 22.163 1.00 73.31 105 ARG A N 1
ATOM 838 C CA . ARG A 1 105 ? 1.743 -5.980 23.580 1.00 73.31 105 ARG A CA 1
ATOM 839 C C . ARG A 1 105 ? 1.271 -4.552 23.783 1.00 73.31 105 ARG A C 1
ATOM 841 O O . ARG A 1 105 ? 1.807 -3.616 23.184 1.00 73.31 105 ARG A O 1
ATOM 848 N N . TRP A 1 106 ? 0.314 -4.398 24.692 1.00 69.88 106 TRP A N 1
ATOM 849 C CA . TRP A 1 106 ? -0.135 -3.102 25.175 1.00 69.88 106 TRP A CA 1
ATOM 850 C C . TRP A 1 106 ? 0.315 -2.884 26.624 1.00 69.88 106 TRP A C 1
ATOM 852 O O . TRP A 1 106 ? -0.113 -3.608 27.525 1.00 69.88 106 TRP 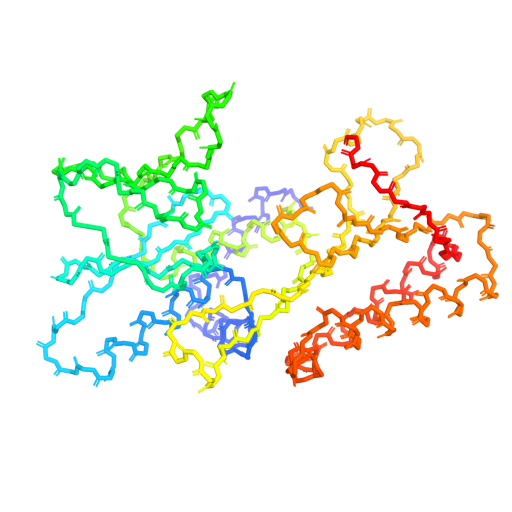A O 1
ATOM 862 N N . ALA A 1 107 ? 1.202 -1.913 26.851 1.00 61.28 107 ALA A N 1
ATOM 863 C CA . ALA A 1 107 ? 1.586 -1.497 28.200 1.00 61.28 107 ALA A CA 1
ATOM 864 C C . ALA A 1 107 ? 0.514 -0.563 28.785 1.00 61.28 107 ALA A C 1
ATOM 866 O O . ALA A 1 107 ? -0.075 0.227 28.048 1.00 61.28 107 ALA A O 1
ATOM 867 N N . ASP A 1 108 ? 0.239 -0.676 30.085 1.00 56.34 108 ASP A N 1
ATOM 868 C CA . ASP A 1 108 ? -0.826 0.085 30.743 1.00 56.34 108 ASP A CA 1
ATOM 869 C C . ASP A 1 108 ? -0.281 1.266 31.564 1.00 56.34 108 ASP A C 1
ATOM 871 O O . ASP A 1 108 ? 0.767 1.143 32.197 1.00 56.34 108 ASP A O 1
ATOM 875 N N . ARG A 1 109 ? -1.083 2.342 31.570 1.00 46.41 109 ARG A N 1
ATOM 876 C CA . ARG A 1 109 ? -1.034 3.598 32.349 1.00 46.41 109 ARG A CA 1
ATOM 877 C C . ARG A 1 109 ? 0.040 4.642 31.973 1.00 46.41 109 ARG A C 1
ATOM 879 O O . ARG A 1 109 ? 1.239 4.430 32.074 1.00 46.41 109 ARG A O 1
ATOM 886 N N . ASP A 1 110 ? -0.450 5.800 31.532 1.00 43.97 110 ASP A N 1
ATOM 887 C CA . ASP A 1 110 ? 0.222 7.101 31.345 1.00 43.97 110 ASP A CA 1
ATOM 888 C C . ASP A 1 110 ? 1.270 7.293 30.248 1.00 43.97 110 ASP A C 1
ATOM 890 O O . ASP A 1 110 ? 1.612 8.433 29.934 1.00 43.97 110 ASP A O 1
ATOM 894 N N . SER A 1 111 ? 1.711 6.247 29.552 1.00 39.81 111 SER A N 1
ATOM 895 C CA . SER A 1 111 ? 2.577 6.439 28.386 1.00 39.81 111 SER A CA 1
ATOM 896 C C . SER A 1 111 ? 2.234 5.486 27.254 1.00 39.81 111 SER A C 1
ATOM 898 O O . SER A 1 111 ? 2.665 4.338 27.207 1.00 39.81 111 SER A O 1
ATOM 900 N N . SER A 1 112 ? 1.410 5.993 26.336 1.00 42.88 112 SER A N 1
ATOM 901 C CA . SER A 1 112 ? 1.789 6.225 24.936 1.00 42.88 112 SER A CA 1
ATOM 902 C C . SER A 1 112 ? 2.402 5.106 24.087 1.00 42.88 112 SER A C 1
ATOM 904 O O . SER A 1 112 ? 2.575 5.341 22.901 1.00 42.88 112 SER A O 1
ATOM 906 N N . THR A 1 113 ? 2.653 3.906 24.596 1.00 46.62 113 THR A N 1
ATOM 907 C CA . THR A 1 113 ? 3.657 3.000 24.044 1.00 46.62 113 THR A CA 1
ATOM 908 C C . THR A 1 113 ? 3.018 1.693 23.595 1.00 46.62 113 THR A C 1
ATOM 910 O O . THR A 1 113 ? 3.036 0.680 24.296 1.00 46.62 113 THR A O 1
ATOM 913 N N . THR A 1 114 ? 2.462 1.681 22.388 1.00 48.91 114 THR A N 1
ATOM 914 C CA . THR A 1 114 ? 2.223 0.420 21.680 1.00 48.91 114 THR A CA 1
ATOM 915 C C . THR A 1 114 ? 3.577 -0.212 21.384 1.00 48.91 114 THR A C 1
ATOM 917 O O . THR A 1 114 ? 4.448 0.477 20.861 1.00 48.91 114 THR A O 1
ATOM 920 N N . LYS A 1 115 ? 3.775 -1.490 21.723 1.00 52.06 115 LYS A N 1
ATOM 921 C CA . LYS A 1 115 ? 4.994 -2.232 21.383 1.00 52.06 115 LYS A CA 1
ATOM 922 C C . LYS A 1 115 ? 4.652 -3.264 20.316 1.00 52.06 115 LYS A C 1
ATOM 924 O O . LYS A 1 115 ? 3.966 -4.245 20.600 1.00 52.06 115 LYS A O 1
ATOM 929 N N . GLN A 1 116 ? 5.127 -3.032 19.095 1.00 49.38 116 GLN A N 1
ATOM 930 C CA . GLN A 1 116 ? 5.067 -4.013 18.011 1.00 49.38 116 GLN A CA 1
ATOM 931 C C . GLN A 1 116 ? 6.455 -4.634 17.845 1.00 49.38 116 GLN A C 1
ATOM 933 O O . GLN A 1 116 ? 7.441 -3.914 17.670 1.00 49.38 116 GLN A O 1
ATOM 938 N N . VAL A 1 117 ? 6.529 -5.965 17.886 1.00 48.62 117 VAL A N 1
ATOM 939 C CA . VAL A 1 117 ? 7.721 -6.710 17.470 1.00 48.62 117 VAL A CA 1
ATOM 940 C C . VAL A 1 117 ? 7.348 -7.527 16.247 1.00 48.62 117 VAL A C 1
ATOM 942 O O . VAL A 1 117 ? 6.517 -8.430 16.305 1.00 48.62 117 VAL A O 1
ATOM 945 N N . THR A 1 118 ? 7.966 -7.193 15.122 1.00 43.72 118 THR A N 1
ATOM 946 C CA . THR A 1 118 ? 8.077 -8.081 13.965 1.00 43.72 118 THR A CA 1
ATOM 947 C C . THR A 1 118 ? 9.288 -8.972 14.207 1.00 43.72 118 THR A C 1
ATOM 949 O O . THR A 1 118 ? 10.388 -8.433 14.196 1.00 43.72 118 THR A O 1
ATOM 952 N N . GLY A 1 119 ? 9.154 -10.283 14.431 1.00 39.84 119 GLY A N 1
ATOM 953 C CA . GLY A 1 119 ? 10.354 -11.109 14.602 1.00 39.84 119 GLY A CA 1
ATOM 954 C C . GLY A 1 119 ? 10.144 -12.616 14.712 1.00 39.84 119 GLY A C 1
ATOM 955 O O . GLY A 1 119 ? 9.568 -13.105 15.680 1.00 39.84 119 GLY A O 1
ATOM 956 N N . SER A 1 120 ? 10.712 -13.324 13.731 1.00 40.19 120 SER A N 1
ATOM 957 C CA . SER A 1 120 ? 11.169 -14.717 13.820 1.00 40.19 120 SER A CA 1
ATOM 958 C C . SER A 1 120 ? 12.219 -14.857 14.935 1.00 40.19 120 SER A C 1
ATOM 960 O O . SER A 1 120 ? 12.950 -13.910 15.227 1.00 40.19 120 SER A O 1
ATOM 962 N N . THR A 1 121 ? 12.298 -16.044 15.537 1.00 42.72 121 THR A N 1
ATOM 963 C CA . THR A 1 121 ? 13.062 -16.430 16.741 1.00 42.72 121 THR A CA 1
ATOM 964 C C . THR A 1 121 ? 14.577 -16.172 16.713 1.00 42.72 121 THR A C 1
ATOM 966 O O . THR A 1 121 ? 15.239 -16.409 17.718 1.00 42.72 121 THR A O 1
ATOM 969 N N . SER A 1 122 ? 15.148 -15.669 15.616 1.00 39.34 122 SER A N 1
ATOM 970 C CA . SER A 1 122 ? 16.596 -15.647 15.383 1.00 39.34 122 SER A CA 1
ATOM 971 C C . SER A 1 122 ? 17.305 -14.294 15.558 1.00 39.34 122 SER A C 1
ATOM 973 O O . SER A 1 122 ? 18.530 -14.291 15.661 1.00 39.34 122 SER A O 1
ATOM 975 N N . ARG A 1 123 ? 16.609 -13.143 15.633 1.00 39.47 123 ARG A N 1
ATOM 976 C CA . ARG A 1 123 ? 17.241 -11.835 15.947 1.00 39.47 123 ARG A CA 1
ATOM 977 C C . ARG A 1 123 ? 16.303 -10.892 16.722 1.00 39.47 123 ARG A C 1
ATOM 979 O O . ARG A 1 123 ? 15.148 -10.750 16.316 1.00 39.47 123 ARG A O 1
ATOM 986 N N . PRO A 1 124 ? 16.772 -10.192 17.778 1.00 43.09 124 PRO A N 1
ATOM 987 C CA . PRO A 1 124 ? 15.985 -9.166 18.457 1.00 43.09 124 PRO A CA 1
ATOM 988 C C . PRO A 1 124 ? 15.765 -7.977 17.516 1.00 43.09 124 PRO A C 1
ATOM 990 O O . PRO A 1 124 ? 16.689 -7.242 17.178 1.00 43.09 124 PRO A O 1
ATOM 993 N N . GLN A 1 125 ? 14.530 -7.817 17.052 1.00 52.44 125 GLN A N 1
ATOM 994 C CA . GLN A 1 125 ? 14.115 -6.691 16.218 1.00 52.44 125 GLN A CA 1
ATOM 995 C C . GLN A 1 125 ? 13.749 -5.494 17.108 1.00 52.44 125 GLN A C 1
ATOM 997 O O . GLN A 1 125 ? 13.234 -5.697 18.214 1.00 52.44 125 GLN A O 1
ATOM 1002 N N . PRO A 1 126 ? 14.004 -4.247 16.664 1.00 53.00 126 PRO A N 1
ATOM 1003 C CA . PRO A 1 126 ? 13.714 -3.066 17.462 1.00 53.00 126 PRO A CA 1
ATOM 1004 C C . PRO A 1 126 ? 12.213 -2.986 17.746 1.00 53.00 126 PRO A C 1
ATOM 1006 O O . PRO A 1 126 ? 11.382 -3.022 16.837 1.00 53.00 126 PRO A O 1
ATOM 1009 N N . ILE A 1 127 ? 11.870 -2.884 19.029 1.00 60.09 127 ILE A N 1
ATOM 1010 C CA . ILE A 1 127 ? 10.496 -2.677 19.478 1.00 60.09 127 ILE A CA 1
ATOM 1011 C C . ILE A 1 127 ? 10.038 -1.324 18.932 1.00 60.09 127 ILE A C 1
ATOM 1013 O O . ILE A 1 127 ? 10.546 -0.287 19.360 1.00 60.09 127 ILE A O 1
ATOM 1017 N N . LYS A 1 128 ? 9.068 -1.317 18.012 1.00 61.50 128 LYS A N 1
ATOM 1018 C CA . LYS A 1 128 ? 8.437 -0.062 17.597 1.00 61.50 128 LYS A CA 1
ATOM 1019 C C . LYS A 1 128 ? 7.558 0.417 18.734 1.00 61.50 128 LYS A C 1
ATOM 1021 O O . LYS A 1 128 ? 6.636 -0.297 19.129 1.00 61.50 128 LYS A O 1
ATOM 1026 N N . THR A 1 129 ? 7.876 1.593 19.256 1.00 61.50 129 THR A N 1
ATOM 1027 C CA . THR A 1 129 ? 7.141 2.253 20.325 1.00 61.50 129 THR A CA 1
ATOM 1028 C C . THR A 1 129 ? 6.313 3.387 19.752 1.00 61.50 129 THR A C 1
ATOM 1030 O O . THR A 1 129 ? 6.847 4.305 19.128 1.00 61.50 129 THR A O 1
ATOM 1033 N N . GLY A 1 130 ? 5.000 3.320 19.955 1.00 61.72 130 GLY A N 1
ATOM 1034 C CA . GLY A 1 130 ? 4.155 4.467 19.659 1.00 61.72 130 GLY A CA 1
ATOM 1035 C C . GLY A 1 130 ? 4.388 5.622 20.631 1.00 61.72 130 GLY A C 1
ATOM 1036 O O . GLY A 1 130 ? 4.960 5.424 21.704 1.00 61.72 130 GLY A O 1
ATOM 1037 N N . LYS A 1 131 ? 3.957 6.832 20.252 1.00 62.88 131 LYS A N 1
ATOM 1038 C CA . LYS A 1 131 ? 3.870 7.997 21.149 1.00 62.88 131 LYS A CA 1
ATOM 1039 C C . LYS A 1 131 ? 2.431 8.508 21.215 1.00 62.88 131 LYS A C 1
ATOM 1041 O O . LYS A 1 131 ? 2.070 9.416 20.481 1.00 62.88 131 LYS A O 1
ATOM 1046 N N . GLY A 1 132 ? 1.642 7.957 22.127 1.00 69.50 132 GLY A N 1
ATOM 1047 C CA . GLY A 1 132 ? 0.365 8.515 22.572 1.00 69.50 132 GLY A CA 1
ATOM 1048 C C . GLY A 1 132 ? -0.726 8.343 21.527 1.00 69.50 132 GLY A C 1
ATOM 1049 O O . GLY A 1 132 ? -0.429 8.039 20.370 1.00 69.50 132 GLY A O 1
ATOM 1050 N N . PRO A 1 133 ? -1.998 8.502 21.915 1.00 81.75 133 PRO A N 1
ATOM 1051 C CA . PRO A 1 133 ? -3.029 8.665 20.916 1.00 81.75 133 PRO A CA 1
ATOM 1052 C C . PRO A 1 133 ? -2.793 9.982 20.161 1.00 81.75 133 PRO A C 1
ATOM 1054 O O . PRO A 1 133 ? -2.455 11.002 20.763 1.00 81.75 133 PRO A O 1
ATOM 1057 N N . ILE A 1 134 ? -2.985 9.957 18.850 1.00 83.62 134 ILE A N 1
ATOM 1058 C CA . ILE A 1 134 ? -2.993 11.142 17.987 1.00 83.62 134 ILE A CA 1
ATOM 1059 C C . ILE A 1 134 ? -4.396 11.338 17.411 1.00 83.62 134 ILE A C 1
ATOM 1061 O O . ILE A 1 134 ? -5.167 10.380 17.320 1.00 83.62 134 ILE A O 1
ATOM 1065 N N . CYS A 1 135 ? -4.752 12.569 17.040 1.00 82.56 135 CYS A N 1
ATOM 1066 C CA . CYS A 1 135 ? -6.035 12.815 16.376 1.00 82.56 135 CYS A CA 1
ATOM 1067 C C . CYS A 1 135 ? -5.989 12.441 14.885 1.00 82.56 135 CYS A C 1
ATOM 1069 O O . CYS A 1 135 ? -4.913 12.328 14.289 1.00 82.56 135 CYS A O 1
ATOM 1071 N N . ASP A 1 136 ? -7.167 12.285 14.276 1.00 81.75 136 ASP A N 1
ATOM 1072 C CA . ASP A 1 136 ? -7.334 11.909 12.867 1.00 81.75 136 ASP A CA 1
ATOM 1073 C C . ASP A 1 136 ? -6.554 12.854 11.939 1.00 81.75 136 ASP A C 1
ATOM 1075 O O . ASP A 1 136 ? -5.739 12.405 11.132 1.00 81.75 136 ASP A O 1
ATOM 1079 N N . THR A 1 137 ? -6.704 14.170 12.127 1.00 77.38 137 THR A N 1
ATOM 1080 C CA . THR A 1 137 ? -5.990 15.196 11.352 1.00 77.38 137 THR A CA 1
ATOM 1081 C C . THR A 1 137 ? -4.473 15.046 11.473 1.00 77.38 137 THR A C 1
ATOM 1083 O O . THR A 1 137 ? -3.771 15.071 10.466 1.00 77.38 137 THR A O 1
ATOM 1086 N N . GLN A 1 138 ? -3.946 14.826 12.683 1.00 80.56 138 GLN A N 1
ATOM 1087 C CA . GLN A 1 138 ? -2.507 14.635 12.907 1.00 80.56 138 GLN A CA 1
ATOM 1088 C C . GLN A 1 138 ? -1.980 13.366 12.232 1.00 80.56 138 GLN A C 1
ATOM 1090 O O . GLN A 1 138 ? -0.898 13.387 11.645 1.00 80.56 138 GLN A O 1
ATOM 1095 N N . ALA A 1 139 ? -2.724 12.261 12.307 1.00 80.88 139 ALA A N 1
ATOM 1096 C CA . ALA A 1 139 ? -2.336 11.005 11.673 1.00 80.88 139 ALA A CA 1
ATOM 1097 C C . ALA A 1 139 ? -2.219 11.162 10.157 1.00 80.88 139 ALA A C 1
ATOM 1099 O O . ALA A 1 139 ? -1.239 10.721 9.552 1.00 80.88 139 ALA A O 1
ATOM 1100 N N . MET A 1 140 ? -3.198 11.838 9.562 1.00 76.88 140 MET A N 1
ATOM 1101 C CA . MET A 1 140 ? -3.246 12.090 8.128 1.00 76.88 140 MET A CA 1
ATOM 1102 C C . MET A 1 140 ? -2.170 13.071 7.678 1.00 76.88 140 MET A C 1
ATOM 1104 O O . MET A 1 140 ? -1.448 12.775 6.729 1.00 76.88 140 MET A O 1
ATOM 1108 N N . ALA A 1 141 ? -1.997 14.177 8.403 1.00 74.75 141 ALA A N 1
ATOM 1109 C CA . ALA A 1 141 ? -0.959 15.170 8.145 1.00 74.75 141 ALA A CA 1
ATOM 1110 C C . ALA A 1 141 ? 0.437 14.537 8.098 1.00 74.75 141 ALA A C 1
ATOM 1112 O O . ALA A 1 141 ? 1.210 14.758 7.163 1.00 74.75 141 ALA A O 1
ATOM 1113 N N . ARG A 1 142 ? 0.753 13.695 9.091 1.00 79.81 142 ARG A N 1
ATOM 1114 C CA . ARG A 1 142 ? 2.040 12.995 9.149 1.00 79.81 142 ARG A CA 1
ATOM 1115 C C . ARG A 1 142 ? 2.184 11.961 8.039 1.00 79.81 142 ARG A C 1
ATOM 1117 O O . ARG A 1 142 ? 3.247 11.877 7.437 1.00 79.81 142 ARG A O 1
ATOM 1124 N N . CYS A 1 143 ? 1.123 11.216 7.725 1.00 78.69 143 CYS A N 1
ATOM 1125 C CA . CYS A 1 143 ? 1.142 10.269 6.613 1.00 78.69 143 CYS A CA 1
ATOM 1126 C C . CYS A 1 143 ? 1.412 10.974 5.275 1.00 78.69 143 CYS A C 1
ATOM 1128 O O . CYS A 1 143 ? 2.248 10.505 4.509 1.00 78.69 143 CYS A O 1
ATOM 1130 N N . LEU A 1 144 ? 0.766 12.115 5.020 1.00 74.38 144 LEU A N 1
ATOM 1131 C CA . LEU A 1 144 ? 0.989 12.922 3.819 1.00 74.38 144 LEU A CA 1
ATOM 1132 C C . LEU A 1 144 ? 2.416 13.476 3.766 1.00 74.38 144 LEU A C 1
ATOM 1134 O O . LEU A 1 144 ? 3.074 13.397 2.734 1.00 74.38 144 LEU A O 1
ATOM 1138 N N . SER A 1 145 ? 2.918 13.969 4.896 1.00 73.06 145 SER A N 1
ATOM 1139 C CA . SER A 1 145 ? 4.296 14.452 5.012 1.00 73.06 145 SER A CA 1
ATOM 1140 C C . SER A 1 145 ? 5.320 13.355 4.703 1.00 73.06 145 SER A C 1
ATOM 1142 O O . SER A 1 145 ? 6.300 13.589 4.004 1.00 73.06 145 SER A O 1
ATOM 1144 N N . GLU A 1 146 ? 5.082 12.132 5.185 1.00 74.44 146 GLU A N 1
ATOM 1145 C CA . GLU A 1 146 ? 5.921 10.966 4.890 1.00 74.44 146 GLU A CA 1
ATOM 1146 C C . GLU A 1 146 ? 5.845 10.554 3.417 1.00 74.44 146 GLU A C 1
ATOM 1148 O O . GLU A 1 146 ? 6.860 10.161 2.854 1.00 74.44 146 GLU A O 1
ATOM 1153 N N . VAL A 1 147 ? 4.672 10.654 2.778 1.00 69.69 147 VAL A N 1
ATOM 1154 C CA . VAL A 1 147 ? 4.516 10.420 1.328 1.00 69.69 147 VAL A CA 1
ATOM 1155 C C . VAL A 1 147 ? 5.337 11.431 0.535 1.00 69.69 147 VAL A C 1
ATOM 1157 O O . VAL A 1 147 ? 6.064 11.047 -0.378 1.00 69.69 147 VAL A O 1
ATOM 1160 N N . ALA A 1 148 ? 5.223 12.711 0.892 1.00 67.19 148 ALA A N 1
ATOM 1161 C CA . ALA A 1 148 ? 5.934 13.790 0.223 1.00 67.19 148 ALA A CA 1
ATOM 1162 C C . ALA A 1 148 ? 7.458 13.661 0.387 1.00 67.19 148 ALA A C 1
ATOM 1164 O O . ALA A 1 148 ? 8.206 14.046 -0.506 1.00 67.19 148 ALA A O 1
ATOM 1165 N N . ALA A 1 149 ? 7.917 13.108 1.514 1.00 66.69 149 ALA A N 1
ATOM 1166 C CA . ALA A 1 149 ? 9.335 12.894 1.787 1.00 66.69 149 ALA A CA 1
ATOM 1167 C C . ALA A 1 149 ? 9.907 11.603 1.168 1.00 66.69 149 ALA A C 1
ATOM 1169 O O . ALA A 1 149 ? 11.094 11.565 0.857 1.00 66.69 149 ALA A O 1
ATOM 1170 N N . ASP A 1 150 ? 9.100 10.548 1.035 1.00 67.38 150 ASP A N 1
ATOM 1171 C CA . ASP A 1 150 ? 9.502 9.224 0.540 1.00 67.38 150 ASP A CA 1
ATOM 1172 C C . ASP A 1 150 ? 8.349 8.636 -0.297 1.00 67.38 150 ASP A C 1
ATOM 1174 O O . ASP A 1 150 ? 7.415 7.984 0.206 1.00 67.38 150 ASP A O 1
ATOM 1178 N N . THR A 1 151 ? 8.371 8.940 -1.601 1.00 65.44 151 THR A N 1
ATOM 1179 C CA . THR A 1 151 ? 7.320 8.525 -2.537 1.00 65.44 151 THR A CA 1
ATOM 1180 C C . THR A 1 151 ? 7.466 7.045 -2.867 1.00 65.44 151 THR A C 1
ATOM 1182 O O . THR A 1 151 ? 8.087 6.643 -3.845 1.00 65.44 151 THR A O 1
ATOM 1185 N N . VAL A 1 152 ? 6.839 6.219 -2.032 1.00 70.38 152 VAL A N 1
ATOM 1186 C CA . VAL A 1 152 ? 6.681 4.785 -2.280 1.00 70.38 152 VAL A CA 1
ATOM 1187 C C . VAL A 1 152 ? 5.283 4.506 -2.831 1.00 70.38 152 VAL A C 1
ATOM 1189 O O . VAL A 1 152 ? 4.280 4.760 -2.150 1.00 70.38 152 VAL A O 1
ATOM 1192 N N . LEU A 1 153 ? 5.219 3.953 -4.042 1.00 76.88 153 LEU A N 1
ATOM 1193 C CA . LEU A 1 153 ? 3.985 3.470 -4.662 1.00 76.88 153 LEU A CA 1
ATOM 1194 C C . LEU A 1 153 ? 3.906 1.947 -4.508 1.00 76.88 153 LEU A C 1
ATOM 1196 O O . LEU A 1 153 ? 4.746 1.218 -5.035 1.00 76.88 153 LEU A O 1
ATOM 1200 N N . ILE A 1 154 ? 2.906 1.477 -3.757 1.00 80.31 154 ILE A N 1
ATOM 1201 C CA . ILE A 1 154 ? 2.672 0.055 -3.471 1.00 80.31 154 ILE A CA 1
ATOM 1202 C C . ILE A 1 154 ? 1.216 -0.283 -3.775 1.00 80.31 154 ILE A C 1
ATOM 1204 O O . ILE A 1 154 ? 0.310 0.422 -3.332 1.00 80.31 154 ILE A O 1
ATOM 1208 N N . THR A 1 155 ? 0.994 -1.404 -4.451 1.00 84.31 155 THR A N 1
ATOM 1209 C CA . THR A 1 155 ? -0.318 -2.041 -4.582 1.00 84.31 155 THR A CA 1
ATOM 1210 C C . THR A 1 155 ? -0.256 -3.418 -3.939 1.00 84.31 155 THR A C 1
ATOM 1212 O O . THR A 1 155 ? 0.563 -4.248 -4.321 1.00 84.31 155 THR A O 1
ATOM 1215 N N . LEU A 1 156 ? -1.108 -3.640 -2.937 1.00 83.69 156 LEU A N 1
ATOM 1216 C CA . LEU A 1 156 ? -1.259 -4.921 -2.250 1.00 83.69 156 LEU A CA 1
ATOM 1217 C C . LEU A 1 156 ? -2.548 -5.580 -2.726 1.00 83.69 156 LEU A C 1
ATOM 1219 O O . LEU A 1 156 ? -3.619 -4.998 -2.560 1.00 83.69 156 LEU A O 1
ATOM 1223 N N . PHE A 1 157 ? -2.442 -6.792 -3.258 1.00 86.19 157 PHE A N 1
ATOM 1224 C CA . PHE A 1 157 ? -3.586 -7.584 -3.681 1.00 86.19 157 PHE A CA 1
ATOM 1225 C C . PHE A 1 157 ? -4.069 -8.469 -2.542 1.00 86.19 157 PHE A C 1
ATOM 1227 O O . PHE A 1 157 ? -3.331 -9.321 -2.036 1.00 86.19 157 PHE A O 1
ATOM 1234 N N . ARG A 1 158 ? -5.314 -8.253 -2.116 1.00 81.31 158 ARG A N 1
ATOM 1235 C CA . ARG A 1 158 ? -5.925 -8.981 -0.998 1.00 81.31 158 ARG A CA 1
ATOM 1236 C C . ARG A 1 158 ? -7.399 -9.266 -1.243 1.00 81.31 158 ARG A C 1
ATOM 1238 O O . ARG A 1 158 ? -8.086 -8.470 -1.877 1.00 81.31 158 ARG A O 1
ATOM 1245 N N . CYS A 1 159 ? -7.908 -10.362 -0.700 1.00 77.62 159 CYS A N 1
ATOM 1246 C CA . CYS A 1 159 ? -9.343 -10.626 -0.646 1.00 77.62 159 CYS A CA 1
ATOM 1247 C C . CYS A 1 159 ? -9.720 -11.237 0.703 1.00 77.62 159 CYS A C 1
ATOM 1249 O O . CYS A 1 159 ? -8.870 -11.756 1.422 1.00 77.62 159 CYS A O 1
ATOM 1251 N N . VAL A 1 160 ? -11.000 -11.182 1.056 1.00 72.00 160 VAL A N 1
ATOM 1252 C CA . VAL A 1 160 ? -11.547 -12.002 2.142 1.00 72.00 160 VAL A CA 1
ATOM 1253 C C . VAL A 1 160 ? -12.186 -13.210 1.471 1.00 72.00 160 VAL A C 1
ATOM 1255 O O . VAL A 1 160 ? -13.018 -13.037 0.584 1.00 72.00 160 VAL A O 1
ATOM 1258 N N . SER A 1 161 ? -11.746 -14.420 1.820 1.00 61.81 161 SER A N 1
ATOM 1259 C CA . SER A 1 161 ? -12.333 -15.646 1.268 1.00 61.81 161 SER A CA 1
ATOM 1260 C C . SER A 1 161 ? -13.790 -15.762 1.718 1.00 61.81 161 SER A C 1
ATOM 1262 O O . SER A 1 161 ? -14.064 -15.744 2.917 1.00 61.81 161 SER A O 1
ATOM 1264 N N . SER A 1 162 ? -14.718 -15.911 0.770 1.00 55.88 162 SER A N 1
ATOM 1265 C CA . SER A 1 162 ? -16.134 -16.187 1.057 1.00 55.88 162 SER A CA 1
ATOM 1266 C C . SER A 1 162 ? -16.369 -17.608 1.581 1.00 55.88 162 SER A C 1
ATOM 1268 O O . SER A 1 162 ? -17.405 -17.872 2.181 1.00 55.88 162 SER A O 1
ATOM 1270 N N . ILE A 1 163 ? -15.410 -18.517 1.373 1.00 55.28 163 ILE A N 1
ATOM 1271 C CA . ILE A 1 163 ? -15.505 -19.931 1.764 1.00 55.28 163 ILE A CA 1
ATOM 1272 C C . ILE A 1 163 ? -15.001 -20.135 3.203 1.00 55.28 163 ILE A C 1
ATOM 1274 O O . ILE A 1 163 ? -15.581 -20.911 3.954 1.00 55.28 163 ILE A O 1
ATOM 1278 N N . GLU A 1 164 ? -13.961 -19.400 3.618 1.00 53.84 164 GLU A N 1
ATOM 1279 C CA . GLU A 1 164 ? -13.355 -19.504 4.964 1.00 53.84 164 GLU A CA 1
ATOM 1280 C C . GLU A 1 164 ? -13.819 -18.401 5.937 1.00 53.84 164 GLU A C 1
ATOM 1282 O O . GLU A 1 164 ? -13.462 -18.405 7.116 1.00 53.84 164 GLU A O 1
ATOM 1287 N N . ASN A 1 165 ? -14.614 -17.448 5.441 1.00 51.47 165 ASN A N 1
ATOM 1288 C CA . ASN A 1 165 ? -15.412 -16.447 6.159 1.00 51.47 165 ASN A CA 1
ATOM 1289 C C . ASN A 1 165 ? -14.758 -15.641 7.296 1.00 51.47 165 ASN A C 1
ATOM 1291 O O . ASN A 1 165 ? -15.470 -14.947 8.021 1.00 51.47 165 ASN A O 1
ATOM 1295 N N . THR A 1 166 ? -13.438 -15.676 7.491 1.00 59.44 166 THR A N 1
ATOM 1296 C CA . THR A 1 166 ? -12.855 -15.040 8.686 1.00 59.44 166 THR A CA 1
ATOM 1297 C C . THR A 1 166 ? -11.490 -14.387 8.511 1.00 59.44 166 THR A C 1
ATOM 1299 O O . THR A 1 166 ? -11.175 -13.511 9.316 1.00 59.44 166 THR A O 1
ATOM 1302 N N . LEU A 1 167 ? -10.693 -14.719 7.484 1.00 63.03 167 LEU A N 1
ATOM 1303 C CA . LEU A 1 167 ? -9.327 -14.191 7.367 1.00 63.03 167 LEU A CA 1
ATOM 1304 C C . LEU A 1 167 ? -9.040 -13.535 6.002 1.00 63.03 167 LEU A C 1
ATOM 1306 O O . LEU A 1 167 ? -9.400 -14.082 4.956 1.00 63.03 167 LEU A O 1
ATOM 1310 N N . PRO A 1 168 ? -8.397 -12.350 5.985 1.00 69.75 168 PRO A N 1
ATOM 1311 C CA . PRO A 1 168 ? -7.928 -11.741 4.752 1.00 69.75 168 PRO A CA 1
ATOM 1312 C C . PRO A 1 168 ? -6.744 -12.535 4.186 1.00 69.75 168 PRO A C 1
ATOM 1314 O O . PRO A 1 168 ? -5.737 -12.740 4.859 1.00 69.75 168 PRO A O 1
ATOM 1317 N N . ARG A 1 169 ? -6.843 -12.938 2.920 1.00 75.44 169 ARG A N 1
ATOM 1318 C CA . ARG A 1 169 ? -5.768 -13.582 2.165 1.00 75.44 169 ARG A CA 1
ATOM 1319 C C . ARG A 1 169 ? -5.013 -12.543 1.347 1.00 75.44 169 ARG A C 1
ATOM 1321 O O . ARG A 1 169 ? -5.617 -11.730 0.645 1.00 75.44 169 ARG A O 1
ATOM 1328 N N . PHE A 1 170 ? -3.689 -12.598 1.416 1.00 79.38 170 PHE A N 1
ATOM 1329 C CA . PHE A 1 170 ? -2.801 -11.830 0.550 1.00 79.38 170 PHE A CA 1
ATOM 1330 C C . PHE A 1 170 ? -2.437 -12.674 -0.670 1.00 79.38 170 PHE A C 1
ATOM 1332 O O . PHE A 1 170 ? -2.136 -13.857 -0.527 1.00 79.38 170 PHE A O 1
ATOM 1339 N N . HIS A 1 171 ? -2.498 -12.067 -1.854 1.00 84.94 171 HIS A N 1
ATOM 1340 C CA . HIS A 1 171 ? -2.226 -12.742 -3.123 1.00 84.94 171 HIS A CA 1
ATOM 1341 C C . HIS A 1 171 ? -0.917 -12.314 -3.765 1.00 84.94 171 HIS A C 1
ATOM 1343 O O . HIS A 1 171 ? -0.275 -13.153 -4.368 1.00 84.94 171 HIS A O 1
ATOM 1349 N N . GLY A 1 172 ? -0.539 -11.041 -3.646 1.00 88.06 172 GLY A N 1
ATOM 1350 C CA . GLY A 1 172 ? 0.660 -10.517 -4.287 1.00 88.06 172 GLY A CA 1
ATOM 1351 C C . GLY A 1 172 ? 0.839 -9.020 -4.052 1.00 88.06 172 GLY A C 1
ATOM 1352 O O . GLY A 1 172 ? -0.025 -8.347 -3.478 1.00 88.06 172 GLY A O 1
ATOM 1353 N N . MET A 1 173 ? 1.976 -8.484 -4.485 1.00 90.31 173 MET A N 1
ATOM 1354 C CA . MET A 1 173 ? 2.319 -7.070 -4.336 1.00 90.31 173 MET A CA 1
ATOM 1355 C C . MET A 1 173 ? 3.074 -6.533 -5.550 1.00 90.31 173 MET A C 1
ATOM 1357 O O . MET A 1 173 ? 3.974 -7.185 -6.071 1.00 90.31 173 MET A O 1
ATOM 1361 N N . ILE A 1 174 ? 2.757 -5.292 -5.914 1.00 91.19 174 ILE A N 1
ATOM 1362 C CA . ILE A 1 174 ? 3.539 -4.454 -6.826 1.00 91.19 174 ILE A CA 1
ATOM 1363 C C . ILE A 1 174 ? 4.136 -3.308 -6.014 1.00 91.19 174 ILE A C 1
ATOM 1365 O O . ILE A 1 174 ? 3.417 -2.647 -5.260 1.00 91.19 174 ILE A O 1
ATOM 1369 N N . LYS A 1 175 ? 5.434 -3.044 -6.163 1.00 89.44 175 LYS A N 1
ATOM 1370 C CA . LYS A 1 175 ? 6.121 -1.940 -5.485 1.00 89.44 175 LYS A CA 1
ATOM 1371 C C . LYS A 1 175 ? 7.089 -1.238 -6.427 1.00 89.44 175 LYS A C 1
ATOM 1373 O O . LYS A 1 175 ? 8.018 -1.858 -6.929 1.00 89.44 175 LYS A O 1
ATOM 1378 N N . TRP A 1 176 ? 6.925 0.068 -6.583 1.00 86.88 176 TRP A N 1
ATOM 1379 C CA . TRP A 1 176 ? 7.855 0.906 -7.334 1.00 86.88 176 TRP A CA 1
ATOM 1380 C C . TRP A 1 176 ? 8.939 1.464 -6.427 1.00 86.88 176 TRP A C 1
ATOM 1382 O O . TRP A 1 176 ? 8.637 2.009 -5.361 1.00 86.88 176 TRP A O 1
ATOM 1392 N N . ILE A 1 177 ? 10.184 1.374 -6.883 1.00 84.88 177 ILE A N 1
ATOM 1393 C CA . ILE A 1 177 ? 11.328 2.061 -6.299 1.00 84.88 177 ILE A CA 1
ATOM 1394 C C . ILE A 1 177 ? 11.829 3.093 -7.304 1.00 84.88 177 ILE A C 1
ATOM 1396 O O . ILE A 1 177 ? 12.445 2.764 -8.320 1.00 84.88 177 ILE A O 1
ATOM 1400 N N . LEU A 1 178 ? 11.497 4.352 -7.019 1.00 81.56 178 LEU A N 1
ATOM 1401 C CA . LEU A 1 178 ? 11.818 5.499 -7.868 1.00 81.56 178 LEU A CA 1
ATOM 1402 C C . LEU A 1 178 ? 13.045 6.263 -7.363 1.00 81.56 178 LEU A C 1
ATOM 1404 O O . LEU A 1 178 ? 13.775 6.839 -8.157 1.00 81.56 178 LEU A O 1
ATOM 1408 N N . ASP A 1 179 ? 13.337 6.206 -6.072 1.00 74.31 179 ASP A N 1
ATOM 1409 C CA . ASP A 1 179 ? 14.588 6.674 -5.487 1.00 74.31 179 ASP A CA 1
ATOM 1410 C C . ASP A 1 179 ? 15.027 5.607 -4.488 1.00 74.31 179 ASP A C 1
ATOM 1412 O O . ASP A 1 179 ? 14.277 5.293 -3.564 1.00 74.31 179 ASP A O 1
ATOM 1416 N N . ASP A 1 180 ? 16.193 4.993 -4.696 1.00 64.44 180 ASP A N 1
ATOM 1417 C CA . ASP A 1 180 ? 16.690 3.990 -3.759 1.00 64.44 180 ASP A CA 1
ATOM 1418 C C . ASP A 1 180 ? 17.334 4.704 -2.555 1.00 64.44 180 ASP A C 1
ATOM 1420 O O . ASP A 1 180 ? 18.353 5.378 -2.702 1.00 64.44 180 ASP A O 1
ATOM 1424 N N . PRO A 1 181 ? 16.768 4.599 -1.339 1.00 54.16 181 PRO A N 1
ATOM 1425 C CA . PRO A 1 181 ? 17.317 5.271 -0.165 1.00 54.16 181 PRO A CA 1
ATOM 1426 C C . PRO A 1 181 ? 18.660 4.684 0.294 1.00 54.16 181 PRO A C 1
ATOM 1428 O O . PRO A 1 181 ? 19.338 5.306 1.112 1.00 54.16 181 PRO A O 1
ATOM 1431 N N . LYS A 1 182 ? 19.043 3.490 -0.184 1.00 54.59 182 LYS A N 1
ATOM 1432 C CA . LYS A 1 182 ? 20.366 2.894 0.062 1.00 54.59 182 LYS A CA 1
ATOM 1433 C C . LYS A 1 182 ? 21.415 3.370 -0.936 1.00 54.59 182 LYS A C 1
ATOM 1435 O O . LYS A 1 182 ? 22.601 3.076 -0.761 1.00 54.59 182 LYS A O 1
ATOM 1440 N N . GLU A 1 183 ? 21.005 4.089 -1.975 1.00 58.28 183 GLU A N 1
ATOM 1441 C CA . GLU A 1 183 ? 21.928 4.603 -2.965 1.00 58.28 183 GLU A CA 1
ATOM 1442 C C . GLU A 1 183 ? 22.878 5.605 -2.307 1.00 58.28 183 GLU A C 1
ATOM 1444 O O . GLU A 1 183 ? 22.465 6.609 -1.719 1.00 58.28 183 GLU A O 1
ATOM 1449 N N . LYS A 1 184 ? 24.180 5.306 -2.352 1.00 51.44 184 LYS A N 1
ATOM 1450 C CA . LYS A 1 184 ? 25.191 6.178 -1.754 1.00 51.44 184 LYS A CA 1
ATOM 1451 C C . LYS A 1 184 ? 25.106 7.553 -2.409 1.00 51.44 184 LYS A C 1
ATOM 1453 O O . LYS A 1 184 ? 25.079 7.662 -3.635 1.00 51.44 184 LYS A O 1
ATOM 1458 N N . VAL A 1 185 ? 25.125 8.599 -1.584 1.00 51.22 185 VAL A N 1
ATOM 1459 C CA . VAL A 1 185 ? 25.263 9.986 -2.042 1.00 51.22 185 VAL A CA 1
ATOM 1460 C C . VAL A 1 185 ? 26.484 10.060 -2.970 1.00 51.22 185 VAL A C 1
ATOM 1462 O O . VAL A 1 185 ? 27.605 9.823 -2.525 1.00 51.22 185 VAL A O 1
ATOM 1465 N N . GLY A 1 186 ? 26.260 10.318 -4.263 1.00 52.97 186 GLY A N 1
ATOM 1466 C CA . GLY A 1 186 ? 27.308 10.343 -5.295 1.00 52.97 186 GLY A CA 1
ATOM 1467 C C . GLY A 1 186 ? 27.310 9.173 -6.291 1.00 52.97 186 GLY A C 1
ATOM 1468 O O . GLY A 1 186 ? 28.133 9.177 -7.206 1.00 52.97 186 GLY A O 1
ATOM 1469 N N . SER A 1 187 ? 26.398 8.201 -6.168 1.00 58.09 187 SER A N 1
ATOM 1470 C CA . SER A 1 187 ? 26.106 7.246 -7.249 1.00 58.09 187 SER A CA 1
ATOM 1471 C C . SER A 1 187 ? 25.681 7.997 -8.516 1.00 58.09 187 SER A C 1
ATOM 1473 O O . SER A 1 187 ? 24.848 8.904 -8.463 1.00 58.09 187 SER A O 1
ATOM 1475 N N . LYS A 1 188 ? 26.282 7.643 -9.658 1.00 55.78 188 LYS A N 1
ATOM 1476 C CA . LYS A 1 188 ? 26.007 8.291 -10.950 1.00 55.78 188 LYS A CA 1
ATOM 1477 C C . LYS A 1 188 ? 24.726 7.789 -11.623 1.00 55.78 188 LYS A C 1
ATOM 1479 O O . LYS A 1 188 ? 24.235 8.476 -12.513 1.00 55.78 188 LYS A O 1
ATOM 1484 N N . GLU A 1 189 ? 24.171 6.647 -11.214 1.00 61.72 189 GLU A N 1
ATOM 1485 C CA . GLU A 1 189 ? 22.982 6.071 -11.852 1.00 61.72 189 GLU A CA 1
ATOM 1486 C C . GLU A 1 189 ? 21.948 5.618 -10.825 1.00 61.72 189 GLU A C 1
ATOM 1488 O O . GLU A 1 189 ? 22.024 4.520 -10.273 1.00 61.72 189 GLU A O 1
ATOM 1493 N N . LYS A 1 190 ? 20.933 6.469 -10.635 1.00 69.81 190 LYS A N 1
ATOM 1494 C CA . LYS A 1 190 ? 19.773 6.141 -9.813 1.00 69.81 190 LYS A CA 1
ATOM 1495 C C . LYS A 1 190 ? 18.917 5.069 -10.460 1.00 69.81 190 LYS A C 1
ATOM 1497 O O . LYS A 1 190 ? 18.044 5.399 -11.270 1.00 69.81 190 LYS A O 1
ATOM 1502 N N . ARG A 1 191 ? 19.117 3.814 -10.063 1.00 79.38 191 ARG A N 1
ATOM 1503 C CA . ARG A 1 191 ? 18.344 2.666 -10.560 1.00 79.38 191 ARG A CA 1
ATOM 1504 C C . ARG A 1 191 ? 16.850 2.867 -10.290 1.00 79.38 191 ARG A C 1
ATOM 1506 O O . ARG A 1 191 ? 16.451 3.444 -9.276 1.00 79.38 191 ARG A O 1
ATOM 1513 N N . LYS A 1 192 ? 16.025 2.432 -11.240 1.00 86.19 192 LYS A N 1
ATOM 1514 C CA . LYS A 1 192 ? 14.561 2.503 -11.182 1.00 86.19 192 LYS A CA 1
ATOM 1515 C C . LYS A 1 192 ? 14.039 1.102 -11.384 1.00 86.19 192 LYS A C 1
ATOM 1517 O O . LYS A 1 192 ? 14.347 0.490 -12.406 1.00 86.19 192 LYS A O 1
ATOM 1522 N N . TYR A 1 193 ? 13.287 0.596 -10.417 1.00 88.75 193 TYR A N 1
ATOM 1523 C CA . TYR A 1 193 ? 12.825 -0.778 -10.484 1.00 88.75 193 TYR A CA 1
ATOM 1524 C C . TYR A 1 193 ? 11.411 -0.967 -9.953 1.00 88.75 193 TYR A C 1
ATOM 1526 O O . TYR A 1 193 ? 10.945 -0.272 -9.048 1.00 88.75 193 TYR A O 1
ATOM 1534 N N . LEU A 1 194 ? 10.727 -1.935 -10.549 1.00 91.62 194 LEU A N 1
ATOM 1535 C CA . LEU A 1 194 ? 9.411 -2.405 -10.163 1.00 91.62 194 LEU A CA 1
ATOM 1536 C C . LEU A 1 194 ? 9.558 -3.803 -9.579 1.00 91.62 194 LEU A C 1
ATOM 1538 O O . LEU A 1 194 ? 9.961 -4.719 -10.283 1.00 91.62 194 LEU A O 1
ATOM 1542 N N . ILE A 1 195 ? 9.226 -3.961 -8.302 1.00 91.50 195 ILE A N 1
ATOM 1543 C CA . ILE A 1 195 ? 9.218 -5.245 -7.603 1.00 91.50 195 ILE A CA 1
ATOM 1544 C C . ILE A 1 195 ? 7.830 -5.868 -7.729 1.00 91.50 195 ILE A C 1
ATOM 1546 O O . ILE A 1 195 ? 6.829 -5.235 -7.381 1.00 91.50 195 ILE A O 1
ATOM 1550 N N . LEU A 1 196 ? 7.794 -7.127 -8.158 1.00 92.94 196 LEU A N 1
ATOM 1551 C CA . LEU A 1 196 ? 6.601 -7.960 -8.254 1.00 92.94 196 LEU A CA 1
ATOM 1552 C C . LEU A 1 196 ? 6.775 -9.153 -7.316 1.00 92.94 196 LEU A C 1
ATOM 1554 O O . LEU A 1 196 ? 7.631 -10.005 -7.542 1.00 92.94 196 LEU A O 1
ATOM 1558 N N . GLN A 1 197 ? 6.004 -9.200 -6.234 1.00 91.06 197 GLN A N 1
ATOM 1559 C CA . GLN A 1 197 ? 6.140 -10.216 -5.192 1.00 91.06 197 GLN A CA 1
ATOM 1560 C C . GLN A 1 197 ? 4.891 -11.112 -5.143 1.00 91.06 197 GLN A C 1
ATOM 1562 O O . GLN A 1 197 ? 3.850 -10.643 -4.676 1.00 91.06 197 GLN A O 1
ATOM 1567 N N . PRO A 1 198 ? 4.984 -12.376 -5.603 1.00 88.06 198 PRO A N 1
ATOM 1568 C CA . PRO A 1 198 ? 3.890 -13.352 -5.577 1.00 88.06 198 PRO A CA 1
ATOM 1569 C C . PRO A 1 198 ? 3.421 -13.735 -4.177 1.00 88.06 198 PRO A C 1
ATOM 1571 O O . PRO A 1 198 ? 2.242 -13.938 -3.953 1.00 88.06 198 PRO A O 1
ATOM 1574 N N . ASP A 1 199 ? 4.335 -13.848 -3.215 1.00 78.69 199 ASP A N 1
ATOM 1575 C CA . ASP A 1 199 ? 3.992 -14.292 -1.866 1.00 78.69 199 ASP A CA 1
ATOM 1576 C C . ASP A 1 199 ? 4.650 -13.385 -0.824 1.00 78.69 199 ASP A C 1
ATOM 1578 O O . ASP A 1 199 ? 5.874 -13.280 -0.723 1.00 78.69 199 ASP A O 1
ATOM 1582 N N . LEU A 1 200 ? 3.826 -12.707 -0.024 1.00 72.06 200 LEU A N 1
ATOM 1583 C CA . LEU A 1 200 ? 4.306 -11.870 1.077 1.00 72.06 200 LEU A CA 1
ATOM 1584 C C . LEU A 1 200 ? 4.863 -12.694 2.248 1.00 72.06 200 LEU A C 1
ATOM 1586 O O . LEU A 1 200 ? 5.670 -12.167 3.023 1.00 72.06 200 LEU A O 1
ATOM 1590 N N . GLY A 1 201 ? 4.465 -13.964 2.370 1.00 67.62 201 GLY A N 1
ATOM 1591 C CA . GLY A 1 201 ? 5.046 -14.933 3.295 1.00 67.62 201 GLY A CA 1
ATOM 1592 C C . GLY A 1 201 ? 6.480 -15.301 2.913 1.00 67.62 201 GLY A C 1
ATOM 1593 O O . GLY A 1 201 ? 7.351 -15.362 3.782 1.00 67.62 201 GLY A O 1
ATOM 1594 N N . ASN A 1 202 ? 6.760 -15.434 1.613 1.00 72.25 202 ASN A N 1
ATOM 1595 C CA . ASN A 1 202 ? 8.092 -15.713 1.085 1.00 72.25 202 ASN A CA 1
ATOM 1596 C C . ASN A 1 202 ? 8.792 -14.451 0.550 1.00 72.25 202 ASN A C 1
ATOM 1598 O O . ASN A 1 202 ? 8.819 -14.165 -0.644 1.00 72.25 202 ASN A O 1
ATOM 1602 N N . ARG A 1 203 ? 9.446 -13.707 1.449 1.00 68.44 203 ARG A N 1
ATOM 1603 C CA . ARG A 1 203 ? 10.164 -12.458 1.111 1.00 68.44 203 ARG A CA 1
ATOM 1604 C C . ARG A 1 203 ? 11.344 -12.620 0.150 1.00 68.44 203 ARG A C 1
ATOM 1606 O O . ARG A 1 203 ? 11.842 -11.615 -0.349 1.00 68.44 203 ARG A O 1
ATOM 1613 N N . HIS A 1 204 ? 11.812 -13.843 -0.077 1.00 73.06 204 HIS A N 1
ATOM 1614 C CA . HIS A 1 204 ? 12.913 -14.120 -0.998 1.00 73.06 204 HIS A CA 1
ATOM 1615 C C . HIS A 1 204 ? 12.426 -14.398 -2.423 1.00 73.06 204 HIS A C 1
ATOM 1617 O O . HIS A 1 204 ? 13.242 -14.457 -3.338 1.00 73.06 204 HIS A O 1
ATOM 1623 N N . TYR A 1 205 ? 11.112 -14.525 -2.618 1.00 82.38 205 TYR A N 1
ATOM 1624 C CA . TYR A 1 205 ? 10.506 -14.811 -3.906 1.00 82.38 205 TYR A CA 1
ATOM 1625 C C . TYR A 1 205 ? 9.831 -13.563 -4.478 1.00 82.38 205 TYR A C 1
ATOM 1627 O O . TYR A 1 205 ? 8.698 -13.229 -4.135 1.00 82.38 205 TYR A O 1
ATOM 1635 N N . PHE A 1 206 ? 10.554 -12.850 -5.338 1.00 88.69 206 PHE A N 1
ATOM 1636 C CA . PHE A 1 206 ? 10.045 -11.711 -6.098 1.00 88.69 206 PHE A CA 1
ATOM 1637 C C . PHE A 1 206 ? 10.808 -11.578 -7.422 1.00 88.69 206 PHE A C 1
ATOM 1639 O O . PHE A 1 206 ? 11.930 -12.071 -7.560 1.00 88.69 206 PHE A O 1
ATOM 1646 N N . PHE A 1 207 ? 10.188 -10.878 -8.364 1.00 90.81 207 PHE A N 1
ATOM 1647 C CA . PHE A 1 207 ? 10.764 -10.453 -9.634 1.00 90.81 207 PHE A CA 1
ATOM 1648 C C . PHE A 1 207 ? 11.043 -8.957 -9.581 1.00 90.81 207 PHE A C 1
ATOM 1650 O O . PHE A 1 207 ? 10.331 -8.227 -8.877 1.00 90.81 207 PHE A O 1
ATOM 1657 N N . TYR A 1 208 ? 12.021 -8.478 -10.347 1.00 90.50 208 TYR A N 1
ATOM 1658 C CA . TYR A 1 208 ? 12.174 -7.046 -10.552 1.00 90.50 208 TYR A CA 1
ATOM 1659 C C . TYR A 1 208 ? 12.368 -6.683 -12.024 1.00 90.50 208 TYR A C 1
ATOM 1661 O O . TYR A 1 208 ? 13.084 -7.333 -12.778 1.00 90.50 208 TYR A O 1
ATOM 1669 N N . ILE A 1 209 ? 11.684 -5.622 -12.436 1.00 93.31 209 ILE A N 1
ATOM 1670 C CA . ILE A 1 209 ? 11.826 -5.009 -13.754 1.00 93.31 209 ILE A CA 1
ATOM 1671 C C . ILE A 1 209 ? 12.644 -3.737 -13.562 1.00 93.31 209 ILE A C 1
ATOM 1673 O O . ILE A 1 209 ? 12.273 -2.904 -12.738 1.00 93.31 209 ILE A O 1
ATOM 1677 N N . GLU A 1 210 ? 13.743 -3.586 -14.295 1.00 92.00 210 GLU A N 1
ATOM 1678 C CA . GLU A 1 210 ? 14.660 -2.448 -14.185 1.00 92.00 210 GLU A CA 1
ATOM 1679 C C . GLU A 1 210 ? 14.660 -1.601 -15.460 1.00 92.00 210 GLU A C 1
ATOM 1681 O O . GLU A 1 210 ? 14.791 -2.133 -16.559 1.00 92.00 210 GLU A O 1
ATOM 1686 N N . TRP A 1 211 ? 14.590 -0.275 -15.320 1.00 90.94 211 TRP A N 1
ATOM 1687 C CA . TRP A 1 211 ? 14.749 0.660 -16.438 1.00 90.94 211 TRP A CA 1
ATOM 1688 C C . TRP A 1 211 ? 16.214 1.048 -16.613 1.00 90.94 211 TRP A C 1
ATOM 1690 O O . TRP A 1 211 ? 16.827 1.601 -15.697 1.00 90.94 211 TRP A O 1
ATOM 1700 N N . ARG A 1 212 ? 16.767 0.777 -17.803 1.00 85.06 212 ARG A N 1
ATOM 1701 C CA . ARG A 1 212 ? 18.163 1.077 -18.146 1.00 85.06 212 ARG A CA 1
ATOM 1702 C C . ARG A 1 212 ? 18.346 1.372 -19.635 1.00 85.06 212 ARG A C 1
ATOM 1704 O O . ARG A 1 212 ? 17.574 0.926 -20.478 1.00 85.06 212 ARG A O 1
ATOM 1711 N N . LYS A 1 213 ? 19.466 2.017 -19.979 1.00 77.12 213 LYS A N 1
ATOM 1712 C CA . LYS A 1 213 ? 19.838 2.390 -21.362 1.00 77.12 213 LYS A CA 1
ATOM 1713 C C . LYS A 1 213 ? 20.027 1.215 -22.339 1.00 77.12 213 LYS A C 1
ATOM 1715 O O . LYS A 1 213 ? 20.154 1.455 -23.532 1.00 77.12 213 LYS A O 1
ATOM 1720 N N . GLY A 1 214 ? 20.061 -0.028 -21.853 1.00 81.06 214 GLY A N 1
ATOM 1721 C CA . GLY A 1 214 ? 20.219 -1.242 -22.666 1.00 81.06 214 GLY A CA 1
ATOM 1722 C C . GLY A 1 214 ? 18.925 -1.999 -22.987 1.00 81.06 214 GLY A C 1
ATOM 1723 O O . GLY A 1 214 ? 19.003 -3.070 -23.581 1.00 81.06 214 GLY A O 1
ATOM 1724 N N . GLY A 1 215 ? 17.753 -1.514 -22.563 1.00 88.06 215 GLY A N 1
ATOM 1725 C CA . GLY A 1 215 ? 16.477 -2.118 -22.957 1.00 88.06 215 GLY A CA 1
ATOM 1726 C C . GLY A 1 215 ? 16.093 -1.798 -24.408 1.00 88.06 215 GLY A C 1
ATOM 1727 O O . GLY A 1 215 ? 16.577 -0.828 -24.992 1.00 88.06 215 GLY A O 1
ATOM 1728 N N . THR A 1 216 ? 15.169 -2.576 -24.969 1.00 93.94 216 THR A N 1
ATOM 1729 C CA . THR A 1 216 ? 14.599 -2.397 -26.314 1.00 93.94 216 THR A CA 1
ATOM 1730 C C . THR A 1 216 ? 13.078 -2.240 -26.258 1.00 93.94 216 THR A C 1
ATOM 1732 O O . THR A 1 216 ? 12.455 -2.507 -25.231 1.00 93.94 216 THR A O 1
ATOM 1735 N N . LEU A 1 217 ? 12.455 -1.844 -27.372 1.00 93.81 217 LEU A N 1
ATOM 1736 C CA . LEU A 1 217 ? 10.992 -1.823 -27.468 1.00 93.81 217 LEU A CA 1
ATOM 1737 C C . LEU A 1 217 ? 10.400 -3.221 -27.200 1.00 93.81 217 LEU A C 1
ATOM 1739 O O . LEU A 1 217 ? 9.514 -3.361 -26.366 1.00 93.81 217 LEU A O 1
ATOM 1743 N N . ASP A 1 218 ? 10.998 -4.269 -27.773 1.00 94.88 218 ASP A N 1
ATOM 1744 C CA . ASP A 1 218 ? 10.605 -5.658 -27.505 1.00 94.88 218 ASP A CA 1
ATOM 1745 C C . ASP A 1 218 ? 10.735 -6.041 -26.022 1.00 94.88 218 ASP A C 1
ATOM 1747 O O . ASP A 1 218 ? 9.925 -6.806 -25.494 1.00 94.88 218 ASP A O 1
ATOM 1751 N N . SER A 1 219 ? 11.766 -5.5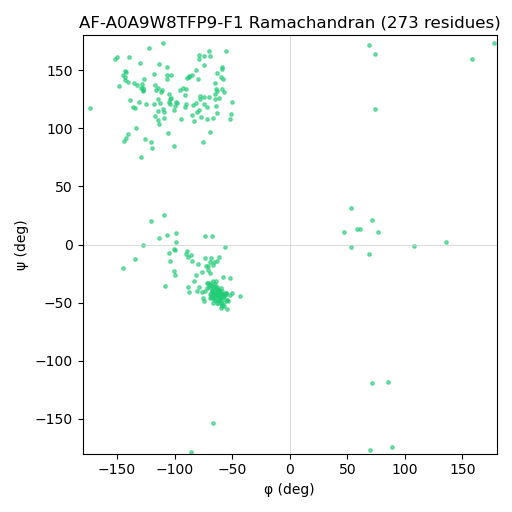53 -25.315 1.00 94.44 219 SER A N 1
ATOM 1752 C CA . SER A 1 219 ? 11.876 -5.800 -23.874 1.00 94.44 219 SER A CA 1
ATOM 1753 C C . SER A 1 219 ? 10.805 -5.041 -23.096 1.00 94.44 219 SER A C 1
ATOM 1755 O O . SER A 1 219 ? 10.271 -5.594 -22.139 1.00 94.44 219 SER A O 1
ATOM 1757 N N . CYS A 1 220 ? 10.429 -3.841 -23.544 1.00 94.94 220 CYS A N 1
ATOM 1758 C CA . CYS A 1 220 ? 9.315 -3.084 -22.987 1.00 94.94 220 CYS A CA 1
ATOM 1759 C C . CYS A 1 220 ? 7.997 -3.854 -23.067 1.00 94.94 220 CYS A C 1
ATOM 1761 O O . CYS A 1 220 ? 7.354 -4.051 -22.035 1.00 94.94 220 CYS A O 1
ATOM 1763 N N . ASP A 1 221 ? 7.644 -4.347 -24.253 1.00 94.88 221 ASP A N 1
ATOM 1764 C CA . ASP A 1 221 ? 6.394 -5.080 -24.471 1.00 94.88 221 ASP A CA 1
ATOM 1765 C C . ASP A 1 221 ? 6.359 -6.376 -23.655 1.00 94.88 221 ASP A C 1
ATOM 1767 O O . ASP A 1 221 ? 5.369 -6.668 -22.982 1.00 94.88 221 ASP A O 1
ATOM 1771 N N . ARG A 1 222 ? 7.475 -7.118 -23.611 1.00 95.12 222 ARG A N 1
ATOM 1772 C CA . ARG A 1 222 ? 7.587 -8.328 -22.779 1.00 95.12 222 ARG A CA 1
ATOM 1773 C C . ARG A 1 222 ? 7.465 -8.035 -21.288 1.00 95.12 222 ARG A C 1
ATOM 1775 O O . ARG A 1 222 ? 6.783 -8.772 -20.583 1.00 95.12 222 ARG A O 1
ATOM 1782 N N . CYS A 1 223 ? 8.114 -6.986 -20.786 1.00 96.06 223 CYS A N 1
ATOM 1783 C CA . CYS A 1 223 ? 8.023 -6.616 -19.374 1.00 96.06 223 CYS A CA 1
ATOM 1784 C C . CYS A 1 223 ? 6.615 -6.127 -19.007 1.00 96.06 223 CYS A C 1
ATOM 1786 O O . CYS A 1 223 ? 6.144 -6.411 -17.905 1.00 96.06 223 CYS A O 1
ATOM 1788 N N . TRP A 1 224 ? 5.934 -5.422 -19.913 1.00 94.62 224 TRP A N 1
ATOM 1789 C CA . TRP A 1 224 ? 4.547 -5.014 -19.703 1.00 94.62 224 TRP A CA 1
ATOM 1790 C C . TRP A 1 224 ? 3.609 -6.220 -19.676 1.00 94.62 224 TRP A C 1
ATOM 1792 O O . TRP A 1 224 ? 2.801 -6.344 -18.756 1.00 94.62 224 TRP A O 1
ATOM 1802 N N . GLN A 1 225 ? 3.763 -7.150 -20.623 1.00 95.25 225 GLN A N 1
ATOM 1803 C CA . GLN A 1 225 ? 2.999 -8.395 -20.625 1.00 95.25 225 GLN A CA 1
ATOM 1804 C C . GLN A 1 225 ? 3.250 -9.197 -19.343 1.00 95.25 225 GLN A C 1
ATOM 1806 O O . GLN A 1 225 ? 2.300 -9.626 -18.700 1.00 95.25 225 GLN A O 1
ATOM 1811 N N . PHE A 1 226 ? 4.503 -9.289 -18.889 1.00 95.19 226 PHE A N 1
ATOM 1812 C CA . PHE A 1 226 ? 4.841 -9.944 -17.625 1.00 95.19 226 PHE A CA 1
ATOM 1813 C C . PHE A 1 226 ? 4.138 -9.304 -16.418 1.00 95.19 226 PHE A C 1
ATOM 1815 O O . PHE A 1 226 ? 3.661 -10.008 -15.531 1.00 95.19 226 PHE A O 1
ATOM 1822 N N . LEU A 1 227 ? 4.035 -7.970 -16.371 1.00 93.62 227 LEU A N 1
ATOM 1823 C CA . LEU A 1 227 ? 3.268 -7.269 -15.336 1.00 93.62 227 LEU A CA 1
ATOM 1824 C C . LEU A 1 227 ? 1.771 -7.616 -15.402 1.00 93.62 227 LEU A C 1
ATOM 1826 O O . LEU A 1 227 ? 1.134 -7.788 -14.361 1.00 93.62 227 LEU A O 1
ATOM 1830 N N . VAL A 1 228 ? 1.200 -7.701 -16.605 1.00 92.44 228 VAL A N 1
ATOM 1831 C CA . VAL A 1 228 ? -0.201 -8.099 -16.807 1.00 92.44 228 VAL A CA 1
ATOM 1832 C C . VAL A 1 228 ? -0.426 -9.530 -16.319 1.00 92.44 228 VAL A C 1
ATOM 1834 O O . VAL A 1 228 ? -1.314 -9.741 -15.490 1.00 92.44 228 VAL A O 1
ATOM 1837 N N . ASP A 1 229 ? 0.412 -10.469 -16.750 1.00 93.81 229 ASP A N 1
ATOM 1838 C CA . ASP A 1 229 ? 0.337 -11.885 -16.380 1.00 93.81 229 ASP A CA 1
ATOM 1839 C C . ASP A 1 229 ? 0.519 -12.068 -14.868 1.00 93.81 229 ASP A C 1
ATOM 1841 O O . ASP A 1 229 ? -0.255 -12.771 -14.221 1.00 93.81 229 ASP A O 1
ATOM 1845 N N . PHE A 1 230 ? 1.470 -11.347 -14.263 1.00 93.88 230 PHE A N 1
ATOM 1846 C CA . PHE A 1 230 ? 1.674 -11.345 -12.816 1.00 93.88 230 PHE A CA 1
ATOM 1847 C C . PHE A 1 230 ? 0.401 -10.956 -12.056 1.00 93.88 230 PHE A C 1
ATOM 1849 O O . PHE A 1 230 ? 0.064 -11.577 -11.052 1.00 93.88 230 PHE A O 1
ATOM 1856 N N . VAL A 1 231 ? -0.320 -9.929 -12.511 1.00 92.00 231 VAL A N 1
ATOM 1857 C CA . VAL A 1 231 ? -1.569 -9.498 -11.865 1.00 92.00 231 VAL A CA 1
ATOM 1858 C C . VAL A 1 231 ? -2.687 -10.518 -12.062 1.00 92.00 231 VAL A C 1
ATOM 1860 O O . VAL A 1 231 ? -3.506 -10.691 -11.158 1.00 92.00 231 VAL A O 1
ATOM 1863 N N . GLN A 1 232 ? -2.754 -11.169 -13.221 1.00 91.50 232 GLN A N 1
ATOM 1864 C CA . GLN A 1 232 ? -3.754 -12.207 -13.474 1.00 91.50 232 GLN A CA 1
ATOM 1865 C C . GLN A 1 232 ? -3.533 -13.419 -12.563 1.00 91.50 232 GLN A C 1
ATOM 1867 O O . GLN A 1 232 ? -4.477 -13.879 -11.924 1.00 91.50 232 GLN A O 1
ATOM 1872 N N . GLU A 1 233 ? -2.285 -13.862 -12.434 1.00 91.81 233 GLU A N 1
ATOM 1873 C CA . GLU A 1 233 ? -1.895 -15.029 -11.639 1.00 91.81 233 GLU A CA 1
ATOM 1874 C C . GLU A 1 233 ? -1.932 -14.735 -10.123 1.00 91.81 233 GLU A C 1
ATOM 1876 O O . GLU A 1 233 ? -2.531 -15.469 -9.335 1.00 91.81 233 GLU A O 1
ATOM 1881 N N . TRP A 1 234 ? -1.333 -13.616 -9.698 1.00 91.69 234 TRP A N 1
ATOM 1882 C CA . TRP A 1 234 ? -1.050 -13.295 -8.288 1.00 91.69 234 TRP A CA 1
ATOM 1883 C C . TRP A 1 234 ? -1.841 -12.101 -7.746 1.00 91.69 234 TRP A C 1
ATOM 1885 O O . TRP A 1 234 ? -1.632 -11.658 -6.619 1.00 91.69 234 TRP A O 1
ATOM 1895 N N . GLY A 1 235 ? -2.770 -11.540 -8.516 1.00 88.50 235 GLY A N 1
ATOM 1896 C CA . GLY A 1 235 ? -3.643 -10.470 -8.030 1.00 88.50 235 GLY A CA 1
ATOM 1897 C C . GLY A 1 235 ? -4.882 -10.975 -7.280 1.00 88.50 235 GLY A C 1
ATOM 1898 O O . GLY A 1 235 ? -5.569 -10.195 -6.614 1.00 88.50 235 GLY A O 1
ATOM 1899 N N . GLY A 1 236 ? -5.192 -12.267 -7.387 1.00 88.50 236 GLY A N 1
ATOM 1900 C CA . GLY A 1 236 ? -6.402 -12.856 -6.818 1.00 88.50 236 GLY A CA 1
ATOM 1901 C C . GLY A 1 236 ? -7.701 -12.425 -7.523 1.00 88.50 236 GLY A C 1
ATOM 1902 O O . GLY A 1 236 ? -7.683 -11.663 -8.490 1.00 88.50 236 GLY A O 1
ATOM 1903 N N . PRO A 1 237 ? -8.867 -12.876 -7.023 1.00 88.12 237 PRO A N 1
ATOM 1904 C CA . PRO A 1 237 ? -10.156 -12.765 -7.725 1.00 88.12 237 PRO A CA 1
ATOM 1905 C C . PRO A 1 237 ? -10.691 -11.331 -7.870 1.00 88.12 237 PRO A C 1
ATOM 1907 O O . PRO A 1 237 ? -11.659 -11.092 -8.587 1.00 88.12 237 PRO A O 1
ATOM 1910 N N . HIS A 1 238 ? -10.093 -10.365 -7.173 1.00 87.62 238 HIS A N 1
ATOM 1911 C CA . HIS A 1 238 ? -10.504 -8.959 -7.199 1.00 87.62 238 HIS A CA 1
ATOM 1912 C C . HIS A 1 238 ? -9.381 -8.035 -7.687 1.00 87.62 238 HIS A C 1
ATOM 1914 O O . HIS A 1 238 ? -9.410 -6.838 -7.396 1.00 87.62 238 HIS A O 1
ATOM 1920 N N . SER A 1 239 ? -8.381 -8.576 -8.388 1.00 87.38 239 SER A N 1
ATOM 1921 C CA . SER A 1 239 ? -7.204 -7.839 -8.859 1.00 87.38 239 SER A CA 1
ATOM 1922 C C . SER A 1 239 ? -7.564 -6.659 -9.759 1.00 87.38 239 SER A C 1
ATOM 1924 O O . SER A 1 239 ? -7.083 -5.549 -9.533 1.00 87.38 239 SER A O 1
ATOM 1926 N N . THR A 1 240 ? -8.467 -6.869 -10.720 1.00 85.12 240 THR A N 1
ATOM 1927 C CA . THR A 1 240 ? -8.940 -5.842 -11.658 1.00 85.12 240 THR A CA 1
ATOM 1928 C C . THR A 1 240 ? -9.576 -4.669 -10.920 1.00 85.12 240 THR A C 1
ATOM 1930 O O . THR A 1 240 ? -9.115 -3.537 -11.046 1.00 85.12 240 THR A O 1
ATOM 1933 N N . ILE A 1 241 ? -10.547 -4.947 -10.042 1.00 84.38 241 ILE A N 1
ATOM 1934 C CA . ILE A 1 241 ? -11.235 -3.914 -9.252 1.00 84.38 241 ILE A CA 1
ATOM 1935 C C . ILE A 1 241 ? -10.241 -3.167 -8.350 1.00 84.38 241 ILE A C 1
ATOM 1937 O O . ILE A 1 241 ? -10.332 -1.951 -8.207 1.00 84.38 241 ILE A O 1
ATOM 1941 N N . GLN A 1 242 ? -9.271 -3.871 -7.755 1.00 82.62 242 GLN A N 1
ATOM 1942 C CA . GLN A 1 242 ? -8.238 -3.258 -6.913 1.00 82.62 242 GLN A CA 1
ATOM 1943 C C . GLN A 1 242 ? -7.261 -2.380 -7.703 1.00 82.62 242 GLN A C 1
ATOM 1945 O O . GLN A 1 242 ? -6.800 -1.374 -7.168 1.00 82.62 242 GLN A O 1
ATOM 1950 N N . ARG A 1 243 ? -6.949 -2.725 -8.959 1.00 78.75 243 ARG A N 1
ATOM 1951 C CA . ARG A 1 243 ? -6.121 -1.886 -9.841 1.00 78.75 243 ARG A CA 1
ATOM 1952 C C . ARG A 1 243 ? -6.867 -0.664 -10.341 1.00 78.75 243 ARG A C 1
ATOM 1954 O O . ARG A 1 243 ? -6.272 0.400 -10.449 1.00 78.75 243 ARG A O 1
ATOM 1961 N N . GLU A 1 244 ? -8.135 -0.809 -10.687 1.00 82.31 244 GLU A N 1
ATOM 1962 C CA . GLU A 1 244 ? -8.944 0.287 -11.227 1.00 82.31 244 GLU A CA 1
ATOM 1963 C C . GLU A 1 244 ? -9.390 1.272 -10.150 1.00 82.31 244 GLU A C 1
ATOM 1965 O O . GLU A 1 244 ? -9.651 2.439 -10.450 1.00 82.31 244 GLU A O 1
ATOM 1970 N N . ALA A 1 245 ? -9.450 0.819 -8.895 1.00 77.31 245 ALA A N 1
ATOM 1971 C CA . ALA A 1 245 ? -9.793 1.649 -7.757 1.00 77.31 245 ALA A CA 1
ATOM 1972 C C . ALA A 1 245 ? -8.946 2.933 -7.745 1.00 77.31 245 ALA A C 1
ATOM 1974 O O . ALA A 1 245 ? -7.715 2.901 -7.758 1.00 77.31 245 ALA A O 1
ATOM 1975 N N . ASP A 1 246 ? -9.647 4.067 -7.755 1.00 70.81 246 ASP A N 1
ATOM 1976 C CA . ASP A 1 246 ? -9.098 5.426 -7.752 1.00 70.81 246 ASP A CA 1
ATOM 1977 C C . ASP A 1 246 ? -8.071 5.713 -8.855 1.00 70.81 246 ASP A C 1
ATOM 1979 O O . ASP A 1 246 ? -7.141 6.495 -8.666 1.00 70.81 246 ASP A O 1
ATOM 1983 N N . GLY A 1 247 ? -8.217 5.068 -10.016 1.00 71.12 247 GLY A N 1
ATOM 1984 C CA . GLY A 1 247 ? -7.303 5.270 -11.136 1.00 71.12 247 GLY A CA 1
ATOM 1985 C C . GLY A 1 247 ? -5.917 4.667 -10.907 1.00 71.12 247 GLY A C 1
ATOM 1986 O O . GLY A 1 247 ? -4.970 5.061 -11.587 1.00 71.12 247 GLY A O 1
ATOM 1987 N N . GLY A 1 248 ? -5.772 3.696 -9.996 1.00 75.12 248 GLY A N 1
ATOM 1988 C CA . GLY A 1 248 ? -4.496 3.028 -9.729 1.00 75.12 248 GLY A CA 1
ATOM 1989 C C . GLY A 1 248 ? -3.808 2.526 -11.004 1.00 75.12 248 GLY A C 1
ATOM 1990 O O . GLY A 1 248 ? -2.611 2.734 -11.188 1.00 75.12 248 GLY A O 1
ATOM 1991 N N . ASN A 1 249 ? -4.566 1.947 -11.939 1.00 79.38 249 ASN A N 1
ATOM 1992 C CA . ASN A 1 249 ? -4.055 1.473 -13.224 1.00 79.38 249 ASN A CA 1
ATOM 1993 C C . ASN A 1 249 ? -3.474 2.607 -14.086 1.00 79.38 249 ASN A C 1
ATOM 1995 O O . ASN A 1 249 ? -2.424 2.444 -14.709 1.00 79.38 249 ASN A O 1
ATOM 1999 N N . MET A 1 250 ? -4.124 3.772 -14.080 1.00 76.94 250 MET A N 1
ATOM 2000 C CA . MET A 1 250 ? -3.639 4.960 -14.779 1.00 76.94 250 MET A CA 1
ATOM 2001 C C . MET A 1 250 ? -2.330 5.452 -14.157 1.00 76.94 250 MET A C 1
ATOM 2003 O O . MET A 1 250 ? -1.389 5.730 -14.888 1.00 76.94 250 MET A O 1
ATOM 2007 N N . ILE A 1 251 ? -2.223 5.474 -12.823 1.00 80.31 251 ILE A N 1
ATOM 2008 C CA . ILE A 1 251 ? -0.983 5.851 -12.126 1.00 80.31 251 ILE A CA 1
ATOM 2009 C C . ILE A 1 251 ? 0.163 4.902 -12.498 1.00 80.31 251 ILE A C 1
ATOM 2011 O O . ILE A 1 251 ? 1.241 5.369 -12.858 1.00 80.31 251 ILE A O 1
ATOM 2015 N N . HIS A 1 252 ? -0.062 3.583 -12.460 1.00 84.00 252 HIS A N 1
ATOM 2016 C CA . HIS A 1 252 ? 0.945 2.592 -12.868 1.00 84.00 252 HIS A CA 1
ATOM 2017 C C . HIS A 1 252 ? 1.407 2.810 -14.314 1.00 84.00 252 HIS A C 1
ATOM 2019 O O . HIS A 1 252 ? 2.607 2.791 -14.576 1.00 84.00 252 HIS A O 1
ATOM 2025 N N . SER A 1 253 ? 0.469 3.082 -15.225 1.00 83.00 253 SER A N 1
ATOM 2026 C CA . SER A 1 253 ? 0.770 3.359 -16.637 1.00 83.00 253 SER A CA 1
ATOM 2027 C C . SER A 1 253 ? 1.555 4.666 -16.806 1.00 83.00 253 SER A C 1
ATOM 2029 O O . SER A 1 253 ? 2.567 4.699 -17.493 1.00 83.00 253 SER A O 1
ATOM 2031 N N . MET A 1 254 ? 1.170 5.734 -16.100 1.00 82.94 254 MET A N 1
ATOM 2032 C CA . MET A 1 254 ? 1.885 7.015 -16.131 1.00 82.94 254 MET A CA 1
ATOM 2033 C C . MET A 1 254 ? 3.319 6.896 -15.605 1.00 82.94 254 MET A C 1
ATOM 2035 O O . MET A 1 254 ? 4.229 7.505 -16.170 1.00 82.94 254 MET A O 1
ATOM 2039 N N . VAL A 1 255 ? 3.529 6.130 -14.527 1.00 85.44 255 VAL A N 1
ATOM 2040 C CA . VAL A 1 255 ? 4.871 5.856 -13.997 1.00 85.44 255 VAL A CA 1
ATOM 2041 C C . VAL A 1 255 ? 5.681 5.065 -15.020 1.00 85.44 255 VAL A C 1
ATOM 2043 O O . VAL A 1 255 ? 6.802 5.466 -15.325 1.00 85.44 255 VAL A O 1
ATOM 2046 N N . TRP A 1 256 ? 5.106 4.005 -15.593 1.00 90.38 256 TRP A N 1
ATOM 2047 C CA . TRP A 1 256 ? 5.742 3.199 -16.636 1.00 90.38 256 TRP A CA 1
ATOM 2048 C C . TRP A 1 256 ? 6.198 4.052 -17.825 1.00 90.38 256 TRP A C 1
ATOM 2050 O O . TRP A 1 256 ? 7.387 4.085 -18.140 1.00 90.38 256 TRP A O 1
ATOM 2060 N N . ASP A 1 257 ? 5.282 4.812 -18.426 1.00 86.00 257 ASP A N 1
ATOM 2061 C CA . ASP A 1 257 ? 5.558 5.662 -19.586 1.00 86.00 257 ASP A CA 1
ATOM 2062 C C . ASP A 1 257 ? 6.593 6.740 -19.272 1.00 86.00 257 ASP A C 1
ATOM 2064 O O . ASP A 1 257 ? 7.468 7.047 -20.083 1.00 86.00 257 ASP A O 1
ATOM 2068 N N . SER A 1 258 ? 6.508 7.334 -18.079 1.00 86.25 258 SER A N 1
ATOM 2069 C CA . SER A 1 258 ? 7.488 8.316 -17.629 1.00 86.25 258 SER A CA 1
ATOM 2070 C C . SER A 1 258 ? 8.878 7.696 -17.513 1.00 86.25 258 SER A C 1
ATOM 2072 O O . SER A 1 258 ? 9.858 8.304 -17.947 1.00 86.25 258 SER A O 1
ATOM 2074 N N . LEU A 1 259 ? 8.980 6.477 -16.982 1.00 89.69 259 LEU A N 1
ATOM 2075 C CA . LEU A 1 259 ? 10.256 5.786 -16.870 1.00 89.69 259 LEU A CA 1
ATOM 2076 C C . LEU A 1 259 ? 10.815 5.396 -18.243 1.00 89.69 259 LEU A C 1
ATOM 2078 O O . LEU A 1 259 ? 11.993 5.641 -18.488 1.00 89.69 259 LEU A O 1
ATOM 2082 N N . VAL A 1 260 ? 9.978 4.899 -19.161 1.00 89.88 260 VAL A N 1
ATOM 2083 C CA . VAL A 1 260 ? 10.380 4.606 -20.549 1.00 89.88 260 VAL A CA 1
ATOM 2084 C C . VAL A 1 260 ? 10.946 5.852 -21.232 1.00 89.88 260 VAL A C 1
ATOM 2086 O O . VAL A 1 260 ? 12.048 5.818 -21.781 1.00 89.88 260 VAL A O 1
ATOM 2089 N N . ARG A 1 261 ? 10.231 6.981 -21.145 1.00 86.62 261 ARG A N 1
ATOM 2090 C CA . ARG A 1 261 ? 10.645 8.246 -21.774 1.00 86.62 261 ARG A CA 1
ATOM 2091 C C . ARG A 1 261 ? 11.950 8.807 -21.214 1.00 86.62 261 ARG A C 1
ATOM 2093 O O . ARG A 1 261 ? 12.725 9.382 -21.970 1.00 86.62 261 ARG A O 1
ATOM 2100 N N . ASN A 1 262 ? 12.177 8.688 -19.905 1.00 84.75 262 ASN A N 1
ATOM 2101 C CA . ASN A 1 262 ? 13.288 9.373 -19.235 1.00 84.75 262 ASN A CA 1
ATOM 2102 C C . ASN A 1 262 ? 14.510 8.477 -18.966 1.00 84.75 262 ASN A C 1
ATOM 2104 O O . ASN A 1 262 ? 15.612 9.000 -18.809 1.00 84.75 262 ASN A O 1
ATOM 2108 N N . TYR A 1 263 ? 14.339 7.153 -18.899 1.00 86.06 263 TYR A N 1
ATOM 2109 C CA . TYR A 1 263 ? 15.379 6.218 -18.443 1.00 86.06 263 TYR A CA 1
ATOM 2110 C C . TYR A 1 263 ? 15.660 5.064 -19.421 1.00 86.06 263 TYR A C 1
ATOM 2112 O O . TYR A 1 263 ? 16.563 4.262 -19.172 1.00 86.06 263 TYR A O 1
ATOM 2120 N N . GLY A 1 264 ? 14.958 5.009 -20.557 1.00 89.75 264 GLY A N 1
ATOM 2121 C CA . GLY A 1 264 ? 15.077 3.931 -21.540 1.00 89.75 264 GLY A CA 1
ATOM 2122 C C . GLY A 1 264 ? 14.122 2.778 -21.247 1.00 89.75 264 GLY A C 1
ATOM 2123 O O . GLY A 1 264 ? 13.272 2.869 -20.369 1.00 89.75 264 GLY A O 1
ATOM 2124 N N . TYR A 1 265 ? 14.222 1.689 -22.002 1.00 94.56 265 TYR A N 1
ATOM 2125 C CA . TYR A 1 265 ? 13.261 0.594 -21.892 1.00 94.56 265 TYR A CA 1
ATOM 2126 C C . TYR A 1 265 ? 13.568 -0.349 -20.716 1.00 94.56 265 TYR A C 1
ATOM 2128 O O . TYR A 1 265 ? 14.734 -0.522 -20.340 1.00 94.56 265 TYR A O 1
ATOM 2136 N N . PRO A 1 266 ? 12.536 -0.981 -20.130 1.00 95.38 266 PRO A N 1
ATOM 2137 C CA . PRO A 1 266 ? 12.722 -1.905 -19.029 1.00 95.38 266 PRO A CA 1
ATOM 2138 C C . PRO A 1 266 ? 13.305 -3.243 -19.484 1.00 95.38 266 PRO A C 1
ATOM 2140 O O . PRO A 1 266 ? 13.114 -3.676 -20.623 1.00 95.38 266 PRO A O 1
ATOM 2143 N N . VAL A 1 267 ? 13.981 -3.920 -18.563 1.00 93.00 267 VAL A N 1
ATOM 2144 C CA . VAL A 1 267 ? 14.453 -5.297 -18.704 1.00 93.00 267 VAL A CA 1
ATOM 2145 C C . VAL A 1 267 ? 14.002 -6.102 -17.490 1.00 93.00 267 VAL A C 1
ATOM 2147 O O . VAL A 1 267 ? 14.050 -5.616 -16.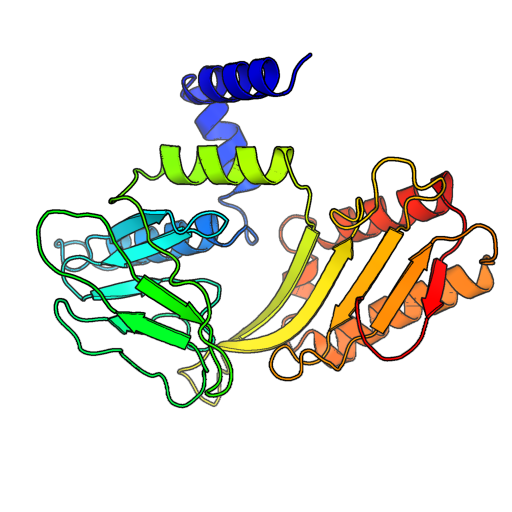360 1.00 93.00 267 VAL A O 1
ATOM 2150 N N . LEU A 1 268 ? 13.540 -7.331 -17.728 1.00 90.12 268 LEU A N 1
ATOM 2151 C CA . LEU A 1 268 ? 13.213 -8.279 -16.671 1.00 90.12 268 LEU A CA 1
ATOM 2152 C C . LEU A 1 268 ? 14.512 -8.892 -16.155 1.00 90.12 268 LEU A C 1
ATOM 2154 O O . LEU A 1 268 ? 15.210 -9.591 -16.888 1.00 90.12 268 LEU A O 1
ATOM 2158 N N . GLU A 1 269 ? 14.819 -8.626 -14.899 1.00 74.88 269 GLU A N 1
ATOM 2159 C CA . GLU A 1 269 ? 15.951 -9.204 -14.196 1.00 74.88 269 GLU A CA 1
ATOM 2160 C C . GLU A 1 269 ? 15.396 -10.251 -13.206 1.00 74.88 269 GLU A C 1
ATOM 2162 O O . GLU A 1 269 ? 14.282 -10.112 -12.701 1.00 74.88 269 GLU A O 1
ATOM 2167 N N . GLY A 1 270 ? 16.102 -11.370 -13.030 1.00 65.25 270 GLY A N 1
ATOM 2168 C CA . GLY A 1 270 ? 15.561 -12.621 -12.470 1.00 65.25 270 GLY A CA 1
ATOM 2169 C C . GLY A 1 270 ? 15.132 -12.632 -10.984 1.00 65.25 270 GLY A C 1
ATOM 2170 O O . GLY A 1 270 ? 14.720 -11.637 -10.396 1.00 65.25 270 GLY A O 1
ATOM 2171 N N . TYR A 1 271 ? 15.177 -13.826 -10.377 1.00 57.84 271 TYR A N 1
ATOM 2172 C CA . TYR A 1 271 ? 14.636 -14.134 -9.040 1.00 57.84 271 TYR A CA 1
ATOM 2173 C C . TYR A 1 271 ? 15.577 -13.726 -7.872 1.00 57.84 271 TYR A C 1
ATOM 2175 O O . TYR A 1 271 ? 16.665 -14.285 -7.762 1.00 57.84 271 TYR A O 1
ATOM 2183 N N . GLY A 1 272 ? 15.114 -12.861 -6.942 1.00 57.91 272 GLY A N 1
ATOM 2184 C CA . GLY A 1 272 ? 15.755 -12.531 -5.633 1.00 57.91 272 GLY A CA 1
ATOM 2185 C C . GLY A 1 272 ? 17.081 -11.733 -5.708 1.00 57.91 272 GLY A C 1
ATOM 2186 O O . GLY A 1 272 ? 17.636 -11.589 -6.783 1.00 57.91 272 GLY A O 1
ATOM 2187 N N . THR A 1 273 ? 17.733 -11.193 -4.662 1.00 41.66 273 THR A N 1
ATOM 2188 C CA . THR A 1 273 ? 17.383 -10.552 -3.367 1.00 41.66 273 THR A CA 1
ATOM 2189 C C . THR A 1 273 ? 17.642 -9.038 -3.504 1.00 41.66 273 THR A C 1
ATOM 2191 O O . THR A 1 273 ? 18.611 -8.690 -4.173 1.00 41.66 273 THR A O 1
ATOM 2194 N N . PRO A 1 274 ? 16.880 -8.118 -2.873 1.00 45.69 274 PRO A N 1
ATOM 2195 C CA . PRO A 1 274 ? 17.237 -6.708 -2.901 1.00 45.69 274 PRO A CA 1
ATOM 2196 C C . PRO A 1 274 ? 18.385 -6.536 -1.904 1.00 45.69 274 PRO A C 1
ATOM 2198 O O . PRO A 1 274 ? 18.169 -6.711 -0.699 1.00 45.69 274 PRO A O 1
ATOM 2201 N N . GLU A 1 275 ? 19.594 -6.274 -2.403 1.00 39.41 275 GLU A N 1
ATOM 2202 C CA . GLU A 1 275 ? 20.758 -5.890 -1.585 1.00 39.41 275 GLU A CA 1
ATOM 2203 C C . GLU A 1 275 ? 20.395 -4.798 -0.560 1.00 39.41 275 GLU A C 1
ATOM 2205 O O . GLU A 1 275 ? 19.597 -3.882 -0.873 1.00 39.41 275 GLU A O 1
#

pLDDT: mean 71.72, std 16.52, range [39.34, 96.06]